Protein AF-A0A8H3ECS3-F1 (afdb_monomer_lite)

Structure (mmCIF, N/CA/C/O backbone):
data_AF-A0A8H3ECS3-F1
#
_entry.id   AF-A0A8H3ECS3-F1
#
loop_
_atom_site.group_PDB
_atom_site.id
_atom_site.type_symbol
_atom_site.label_atom_id
_atom_site.label_alt_id
_atom_site.label_comp_id
_atom_site.label_asym_id
_atom_site.label_entity_id
_atom_site.label_seq_id
_atom_site.pdbx_PDB_ins_code
_atom_site.Cartn_x
_atom_site.Cartn_y
_atom_site.Cartn_z
_atom_site.occupancy
_atom_site.B_iso_or_equiv
_atom_site.auth_seq_id
_atom_site.auth_comp_id
_atom_site.auth_asym_id
_atom_site.auth_atom_id
_atom_site.pdbx_PDB_model_num
ATOM 1 N N . MET A 1 1 ? -24.209 10.476 -21.506 1.00 40.41 1 MET A N 1
ATOM 2 C CA . MET A 1 1 ? -24.302 9.002 -21.544 1.00 40.41 1 MET A CA 1
ATOM 3 C C . MET A 1 1 ? -23.734 8.521 -22.861 1.00 40.41 1 MET A C 1
ATOM 5 O O . MET A 1 1 ? -24.331 8.833 -23.879 1.00 40.41 1 MET A O 1
ATOM 9 N N . LEU A 1 2 ? -22.598 7.825 -22.821 1.00 29.20 2 LEU A N 1
ATOM 10 C CA . LEU A 1 2 ? -22.277 6.629 -23.614 1.00 29.20 2 LEU A CA 1
ATOM 11 C C . LEU A 1 2 ? -20.805 6.298 -23.363 1.00 29.20 2 LEU A C 1
ATOM 13 O O . LEU A 1 2 ? -19.914 6.645 -24.124 1.00 29.20 2 LEU A O 1
ATOM 17 N N . PHE A 1 3 ? -20.586 5.633 -22.229 1.00 35.56 3 PHE A N 1
ATOM 18 C CA . PHE A 1 3 ? -19.442 4.756 -22.043 1.00 35.56 3 PHE A CA 1
ATOM 19 C C . PHE A 1 3 ? -19.468 3.706 -23.165 1.00 35.56 3 PHE A C 1
ATOM 21 O O . PHE A 1 3 ? -20.483 3.037 -23.370 1.00 35.56 3 PHE A O 1
ATOM 28 N N . SER A 1 4 ? -18.373 3.557 -23.898 1.00 33.91 4 SER A N 1
ATOM 29 C CA . SER A 1 4 ? -18.129 2.413 -24.781 1.00 33.91 4 SER A CA 1
ATOM 30 C C . SER A 1 4 ? -16.653 2.062 -24.645 1.00 33.91 4 SER A C 1
ATOM 32 O O . SER A 1 4 ? -15.793 2.846 -25.007 1.00 33.91 4 SER A O 1
ATOM 34 N N . ARG A 1 5 ? -16.341 1.039 -23.845 1.00 36.00 5 ARG A N 1
ATOM 35 C CA . ARG A 1 5 ? -16.213 -0.367 -24.282 1.00 36.00 5 ARG A CA 1
ATOM 36 C C . ARG A 1 5 ? -14.972 -0.608 -25.155 1.00 36.00 5 ARG A C 1
ATOM 38 O O . ARG A 1 5 ? -15.088 -0.939 -26.324 1.00 36.00 5 ARG A O 1
ATOM 45 N N . ALA A 1 6 ? -13.810 -0.523 -24.517 1.00 33.62 6 ALA A N 1
ATOM 46 C CA . ALA A 1 6 ? -12.586 -1.299 -24.751 1.00 33.62 6 ALA A CA 1
ATOM 47 C C . ALA A 1 6 ? -11.698 -0.961 -23.533 1.00 33.62 6 ALA A C 1
ATOM 49 O O . ALA A 1 6 ? -11.504 0.210 -23.266 1.00 33.62 6 ALA A O 1
ATOM 50 N N . ALA A 1 7 ? -11.252 -1.837 -22.635 1.00 36.34 7 ALA A N 1
ATOM 51 C CA . ALA A 1 7 ? -10.778 -3.197 -22.798 1.00 36.34 7 ALA A CA 1
ATOM 52 C C . ALA A 1 7 ? -10.964 -3.993 -21.483 1.00 36.34 7 ALA A C 1
ATOM 54 O O . ALA A 1 7 ? -10.051 -4.122 -20.677 1.00 36.34 7 ALA A O 1
ATOM 55 N N . PHE A 1 8 ? -12.150 -4.569 -21.267 1.00 33.72 8 PHE A N 1
ATOM 56 C CA . PHE A 1 8 ? -12.421 -5.470 -20.131 1.00 33.72 8 PHE A CA 1
ATOM 57 C C . PHE A 1 8 ? -12.215 -6.961 -20.472 1.00 33.72 8 PHE A C 1
ATOM 59 O O . PHE A 1 8 ? -12.844 -7.835 -19.884 1.00 33.72 8 PHE A O 1
ATOM 66 N N . SER A 1 9 ? -11.348 -7.289 -21.435 1.00 28.61 9 SER A N 1
ATOM 67 C CA . SER A 1 9 ? -11.259 -8.659 -21.978 1.00 28.61 9 SER A CA 1
ATOM 68 C C . SER A 1 9 ? -9.963 -9.427 -21.689 1.00 28.61 9 SER A C 1
ATOM 70 O O . SER A 1 9 ? -9.796 -10.511 -22.235 1.00 28.61 9 SER A O 1
ATOM 72 N N . ILE A 1 10 ? -9.090 -8.966 -20.783 1.00 37.34 10 ILE A N 1
ATOM 73 C CA . ILE A 1 10 ? -7.852 -9.698 -20.409 1.00 37.34 10 ILE A CA 1
ATOM 74 C C . ILE A 1 10 ? -7.977 -10.411 -19.042 1.00 37.34 10 ILE A C 1
ATOM 76 O O . ILE A 1 10 ? -6.991 -10.792 -18.432 1.00 37.34 10 ILE A O 1
ATOM 80 N N . LEU A 1 11 ? -9.193 -10.659 -18.542 1.00 36.72 11 LEU A N 1
ATOM 81 C CA . LEU A 1 11 ? -9.390 -11.475 -17.327 1.00 36.72 11 LEU A CA 1
ATOM 82 C C . LEU A 1 11 ? -10.032 -12.847 -17.582 1.00 36.72 11 LEU A C 1
ATOM 84 O O . LEU A 1 11 ? -10.234 -13.605 -16.640 1.00 36.72 11 LEU A O 1
ATOM 88 N N . ALA A 1 12 ? -10.327 -13.205 -18.838 1.00 37.28 12 ALA A N 1
ATOM 89 C CA . ALA A 1 12 ? -11.150 -14.384 -19.132 1.00 37.28 12 ALA A CA 1
ATOM 90 C C . ALA A 1 12 ? -10.433 -15.585 -19.781 1.00 37.28 12 ALA A C 1
ATOM 92 O O . ALA A 1 12 ? -11.063 -16.630 -19.920 1.00 37.28 12 ALA A O 1
ATOM 93 N N . LEU A 1 13 ? -9.156 -15.509 -20.179 1.00 34.38 13 LEU A N 1
ATOM 94 C CA . LEU A 1 13 ? -8.507 -16.614 -20.910 1.00 34.38 13 LEU A CA 1
ATOM 95 C C . LEU A 1 13 ? -7.019 -16.789 -20.570 1.00 34.38 13 LEU A C 1
ATOM 97 O O . LEU A 1 13 ? -6.162 -16.627 -21.430 1.00 34.38 13 LEU A O 1
ATOM 101 N N . SER A 1 14 ? -6.718 -17.202 -19.336 1.00 32.53 14 SER A N 1
ATOM 102 C CA . SER A 1 14 ? -5.391 -17.738 -18.989 1.00 32.53 14 SER A CA 1
ATOM 103 C C . SER A 1 14 ? -5.502 -18.891 -17.981 1.00 32.53 14 SER A C 1
ATOM 105 O O . SER A 1 14 ? -5.362 -18.664 -16.781 1.00 32.53 14 SER A O 1
ATOM 107 N N . PRO A 1 15 ? -5.697 -20.153 -18.412 1.00 35.69 15 PRO A N 1
ATOM 108 C CA . PRO A 1 15 ? -5.672 -21.314 -17.516 1.00 35.69 15 PRO A CA 1
ATOM 109 C C . PRO A 1 15 ? -4.241 -21.747 -17.118 1.00 35.69 15 PRO A C 1
ATOM 111 O O . PRO A 1 15 ? -4.027 -22.894 -16.742 1.00 35.69 15 PRO A O 1
ATOM 114 N N . PHE A 1 16 ? -3.245 -20.852 -17.186 1.00 37.53 16 PHE A N 1
ATOM 115 C CA . PHE A 1 16 ? -1.822 -21.182 -17.005 1.00 37.53 16 PHE A CA 1
ATOM 116 C C . PHE A 1 16 ? -1.165 -20.660 -15.716 1.00 37.53 16 PHE A C 1
ATOM 118 O O . PHE A 1 16 ? 0.036 -20.841 -15.537 1.00 37.53 16 PHE A O 1
ATOM 125 N N . ILE A 1 17 ? -1.918 -20.122 -14.751 1.00 42.78 17 ILE A N 1
ATOM 126 C CA . ILE A 1 17 ? -1.384 -19.829 -13.403 1.00 42.78 17 ILE A CA 1
ATOM 127 C C . ILE A 1 17 ? -1.628 -21.042 -12.487 1.00 42.78 17 ILE A C 1
ATOM 129 O O . ILE A 1 17 ? -2.329 -20.978 -11.485 1.00 42.78 17 ILE A O 1
ATOM 133 N N . GLY A 1 18 ? -1.118 -22.205 -12.899 1.00 34.78 18 GLY A N 1
ATOM 134 C CA . GLY A 1 18 ? -1.420 -23.496 -12.269 1.00 34.78 18 GLY A CA 1
ATOM 135 C C . GLY A 1 18 ? -0.306 -24.109 -11.420 1.00 34.78 18 GLY A C 1
ATOM 136 O O . GLY A 1 18 ? -0.530 -25.165 -10.842 1.00 34.78 18 GLY A O 1
ATOM 137 N N . VAL A 1 19 ? 0.896 -23.515 -11.344 1.00 35.25 19 VAL A N 1
ATOM 138 C CA . VAL A 1 19 ? 2.065 -24.233 -10.775 1.00 35.25 19 VAL A CA 1
ATOM 139 C C . VAL A 1 19 ? 2.874 -23.454 -9.723 1.00 35.25 19 VAL A C 1
ATOM 141 O O . VAL A 1 19 ? 3.615 -24.075 -8.971 1.00 35.25 19 VAL A O 1
ATOM 144 N N . PHE A 1 20 ? 2.664 -22.146 -9.532 1.00 33.19 20 PHE A N 1
ATOM 145 C CA . PHE A 1 20 ? 3.281 -21.404 -8.408 1.00 33.19 20 PHE A CA 1
ATOM 146 C C . PHE A 1 20 ? 2.319 -21.097 -7.248 1.00 33.19 20 PHE A C 1
ATOM 148 O O . PHE A 1 20 ? 2.741 -20.644 -6.188 1.00 33.19 20 PHE A O 1
ATOM 155 N N . ALA A 1 21 ? 1.028 -21.402 -7.410 1.00 37.44 21 ALA A N 1
ATOM 156 C CA . ALA A 1 21 ? -0.017 -21.010 -6.468 1.00 37.44 21 ALA A CA 1
ATOM 157 C C . ALA A 1 21 ? -0.135 -21.907 -5.223 1.00 37.44 21 ALA A C 1
ATOM 159 O O . ALA A 1 21 ? -0.766 -21.494 -4.257 1.00 37.44 21 ALA A O 1
ATOM 160 N N . SER A 1 22 ? 0.426 -23.123 -5.196 1.00 32.38 22 SER A N 1
ATOM 161 C CA . SER A 1 22 ? 0.065 -24.119 -4.166 1.00 32.38 22 SER A CA 1
ATOM 162 C C . SER A 1 22 ? 0.637 -23.849 -2.773 1.00 32.38 22 SER A C 1
ATOM 164 O O . SER A 1 22 ? 0.111 -24.367 -1.787 1.00 32.38 22 SER A O 1
ATOM 166 N N . THR A 1 23 ? 1.702 -23.052 -2.672 1.00 38.94 23 THR A N 1
ATOM 167 C CA . THR A 1 23 ? 2.363 -22.766 -1.389 1.00 38.94 23 THR A CA 1
ATOM 168 C C . THR A 1 23 ? 1.962 -21.398 -0.846 1.00 38.94 23 THR A C 1
ATOM 170 O O . THR A 1 23 ? 1.669 -21.301 0.345 1.00 38.94 23 THR A O 1
ATOM 173 N N . SER A 1 24 ? 1.854 -20.368 -1.702 1.00 43.06 24 SER A N 1
ATOM 174 C CA . SER A 1 24 ? 1.404 -19.039 -1.261 1.00 43.06 24 SER A CA 1
ATOM 175 C C . SER A 1 24 ? -0.066 -19.055 -0.858 1.00 43.06 24 SER A C 1
ATOM 177 O O . SER A 1 24 ? -0.372 -18.598 0.228 1.00 43.06 24 SER A O 1
ATOM 179 N N . THR A 1 25 ? -0.966 -19.723 -1.596 1.00 39.38 25 THR A N 1
ATOM 180 C CA . THR A 1 25 ? -2.394 -19.761 -1.208 1.00 39.38 25 THR A CA 1
ATOM 181 C C . THR A 1 25 ? -2.658 -20.447 0.133 1.00 39.38 25 THR A C 1
ATOM 183 O O . THR A 1 25 ? -3.580 -20.039 0.836 1.00 39.38 25 THR A O 1
ATOM 186 N N . ARG A 1 26 ? -1.859 -21.444 0.543 1.00 36.81 26 ARG A N 1
ATOM 187 C CA . ARG A 1 26 ? -1.963 -22.037 1.893 1.00 36.81 26 ARG A CA 1
ATOM 188 C C . ARG A 1 26 ? -1.470 -21.086 2.986 1.00 36.81 26 ARG A C 1
ATOM 190 O O . ARG A 1 26 ? -2.080 -21.045 4.053 1.00 36.81 26 ARG A O 1
ATOM 197 N N . ILE A 1 27 ? -0.418 -20.313 2.711 1.00 44.16 27 ILE A N 1
ATOM 198 C CA . ILE A 1 27 ? 0.092 -19.272 3.614 1.00 44.16 27 ILE A CA 1
ATOM 199 C C . ILE A 1 27 ? -0.895 -18.095 3.677 1.00 44.16 27 ILE A C 1
ATOM 201 O O . ILE A 1 27 ? -1.188 -17.625 4.767 1.00 44.16 27 ILE A O 1
ATOM 205 N N . GLU A 1 28 ? -1.490 -17.684 2.557 1.00 42.84 28 GLU A N 1
ATOM 206 C CA . GLU A 1 28 ? -2.543 -16.664 2.467 1.00 42.84 28 GLU A CA 1
ATOM 207 C C . GLU A 1 28 ? -3.808 -17.082 3.232 1.00 42.84 28 GLU A C 1
ATOM 209 O O . GLU A 1 28 ? -4.406 -16.256 3.917 1.00 42.84 28 GLU A O 1
ATOM 214 N N . LEU A 1 29 ? -4.202 -18.364 3.188 1.00 38.59 29 LEU A N 1
ATOM 215 C CA . LEU A 1 29 ? -5.340 -18.874 3.966 1.00 38.59 29 LEU A CA 1
ATOM 216 C C . LEU A 1 29 ? -5.051 -18.898 5.479 1.00 38.59 29 LEU A C 1
ATOM 218 O O . LEU A 1 29 ? -5.941 -18.596 6.268 1.00 38.59 29 LEU A O 1
ATOM 222 N N . GLN A 1 30 ? -3.816 -19.218 5.888 1.00 37.75 30 GLN A N 1
ATOM 223 C CA . GLN A 1 30 ? -3.376 -19.119 7.289 1.00 37.75 30 GLN A CA 1
ATOM 224 C C . GLN A 1 30 ? -3.194 -17.663 7.748 1.00 37.75 30 GLN A C 1
ATOM 226 O O . GLN A 1 30 ? -3.461 -17.345 8.902 1.00 37.75 30 GLN A O 1
ATOM 231 N N . ARG A 1 31 ? -2.787 -16.755 6.856 1.00 45.22 31 ARG A N 1
ATOM 232 C CA . ARG A 1 31 ? -2.608 -15.323 7.139 1.00 45.22 31 ARG A CA 1
ATOM 233 C C . ARG A 1 31 ? -3.957 -14.611 7.313 1.00 45.22 31 ARG A C 1
ATOM 235 O O . ARG A 1 31 ? -4.076 -13.779 8.207 1.00 45.22 31 ARG A O 1
ATOM 242 N N . ARG A 1 32 ? -4.997 -15.023 6.571 1.00 48.28 32 ARG A N 1
ATOM 243 C CA . ARG A 1 32 ? -6.401 -14.607 6.793 1.00 48.28 32 ARG A CA 1
ATOM 244 C C . ARG A 1 32 ? -6.929 -14.962 8.189 1.00 48.28 32 ARG A C 1
ATOM 246 O O . ARG A 1 32 ? -7.820 -14.283 8.678 1.00 48.28 32 ARG A O 1
ATOM 253 N N . GLN A 1 33 ? -6.384 -15.990 8.844 1.00 42.09 33 GLN A N 1
ATOM 254 C CA . GLN A 1 33 ? -6.794 -16.395 10.197 1.00 42.09 33 GLN A CA 1
ATOM 255 C C . GLN A 1 33 ? -6.143 -15.564 11.322 1.00 42.09 33 GLN A C 1
ATOM 257 O O . GLN A 1 33 ? -6.581 -15.676 12.462 1.00 42.09 33 GLN A O 1
ATOM 262 N N . ASN A 1 34 ? -5.154 -14.710 11.015 1.00 47.25 34 ASN A N 1
ATOM 263 C CA . ASN A 1 34 ? -4.438 -13.871 11.991 1.00 47.25 34 ASN A CA 1
ATOM 264 C C . ASN A 1 34 ? -4.665 -12.356 11.804 1.00 47.25 34 ASN A C 1
ATOM 266 O O . A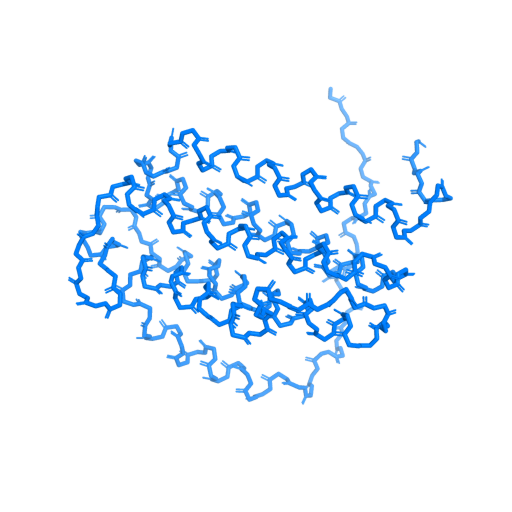SN A 1 34 ? -3.999 -11.561 12.465 1.00 47.25 34 ASN A O 1
ATOM 270 N N . ALA A 1 35 ? -5.572 -11.932 10.916 1.00 57.34 35 ALA A N 1
ATOM 271 C CA . ALA A 1 35 ? -5.937 -10.524 10.770 1.00 57.34 35 ALA A CA 1
ATOM 272 C C . ALA A 1 35 ? -6.773 -10.084 11.986 1.00 57.34 35 ALA A C 1
ATOM 274 O O . ALA A 1 35 ? -7.994 -10.201 11.993 1.00 57.34 35 ALA A O 1
ATOM 275 N N . SER A 1 36 ? -6.105 -9.637 13.051 1.00 74.19 36 SER A N 1
ATOM 276 C CA . SER A 1 36 ? -6.750 -9.265 14.317 1.00 74.19 36 SER A CA 1
ATOM 277 C C . SER A 1 36 ? -7.524 -7.948 14.245 1.00 74.19 36 SER A C 1
ATOM 279 O O . SER A 1 36 ? -8.341 -7.683 15.121 1.00 74.19 36 SER A O 1
ATOM 281 N N . SER A 1 37 ? -7.248 -7.118 13.234 1.00 88.94 37 SER A N 1
ATOM 282 C CA . SER A 1 37 ? -7.844 -5.796 13.039 1.00 88.94 37 SER A CA 1
ATOM 283 C C . SER A 1 37 ? -7.389 -5.177 11.707 1.00 88.94 37 SER A C 1
ATOM 285 O O . SER A 1 37 ? -6.398 -5.611 11.109 1.00 88.94 37 SER A O 1
ATOM 287 N N . MET A 1 38 ? -8.052 -4.102 11.276 1.00 92.62 38 MET A N 1
ATOM 288 C CA . MET A 1 38 ? -7.601 -3.277 10.152 1.00 92.62 38 MET A CA 1
ATOM 289 C C . MET A 1 38 ? -6.254 -2.614 10.463 1.00 92.62 38 MET A C 1
ATOM 291 O O . MET A 1 38 ? -5.338 -2.672 9.645 1.00 92.62 38 MET A O 1
ATOM 295 N N . ALA A 1 39 ? -6.091 -2.043 11.660 1.00 91.88 39 ALA A N 1
ATOM 296 C CA . ALA A 1 39 ? -4.845 -1.387 12.065 1.00 91.88 39 ALA A CA 1
ATOM 297 C C . ALA A 1 39 ? -3.615 -2.304 11.960 1.00 91.88 39 ALA A C 1
ATOM 299 O O . ALA A 1 39 ? -2.575 -1.896 11.433 1.00 91.88 39 ALA A O 1
ATOM 300 N N . ALA A 1 40 ? -3.751 -3.553 12.406 1.00 90.81 40 ALA A N 1
ATOM 301 C CA . ALA A 1 40 ? -2.678 -4.536 12.373 1.00 90.81 40 ALA A CA 1
ATOM 302 C C . ALA A 1 40 ? -2.293 -4.913 10.938 1.00 90.81 40 ALA A C 1
ATOM 304 O O . ALA A 1 40 ? -1.109 -4.980 10.611 1.00 90.81 40 ALA A O 1
ATOM 305 N N . VAL A 1 41 ? -3.287 -5.110 10.067 1.00 92.50 41 VAL A N 1
ATOM 306 C CA . VAL A 1 41 ? -3.070 -5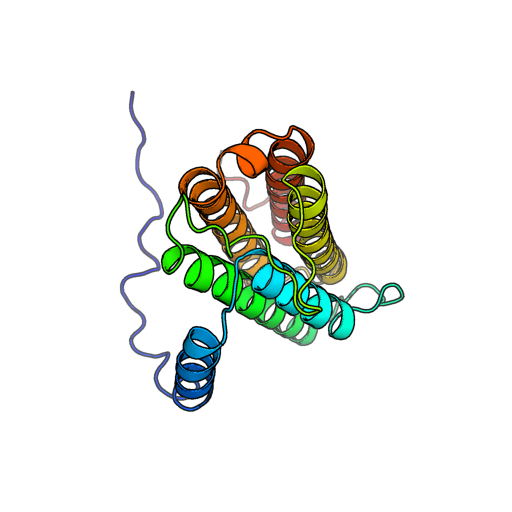.470 8.660 1.00 92.50 41 VAL A CA 1
ATOM 307 C C . VAL A 1 41 ? -2.333 -4.362 7.906 1.00 92.50 41 VAL A C 1
ATOM 309 O O . VAL A 1 41 ? -1.374 -4.646 7.188 1.00 92.50 41 VAL A O 1
ATOM 312 N N . PHE A 1 42 ? -2.734 -3.102 8.091 1.00 94.50 42 PHE A N 1
ATOM 313 C CA . PHE A 1 42 ? -2.056 -1.968 7.458 1.00 94.50 42 PHE A CA 1
ATOM 314 C C . PHE A 1 42 ? -0.606 -1.833 7.933 1.00 94.50 42 PHE A C 1
ATOM 316 O O . PHE A 1 42 ? 0.289 -1.631 7.112 1.00 94.50 42 PHE A O 1
ATOM 323 N N . SER A 1 43 ? -0.361 -1.994 9.235 1.00 92.62 43 SER A N 1
ATOM 324 C CA . SER A 1 43 ? 0.986 -1.883 9.809 1.00 92.62 43 SER A CA 1
ATOM 325 C C . SER A 1 43 ? 1.904 -3.022 9.369 1.00 92.62 43 SER A C 1
ATOM 327 O O . SER A 1 43 ? 3.059 -2.787 9.021 1.00 92.62 43 SER A O 1
ATOM 329 N N . ASP A 1 44 ? 1.396 -4.256 9.337 1.00 91.56 44 ASP A N 1
ATOM 330 C CA . ASP A 1 44 ? 2.144 -5.425 8.865 1.00 91.56 44 ASP A CA 1
ATOM 331 C C . ASP A 1 44 ? 2.521 -5.285 7.382 1.00 91.56 44 ASP A C 1
ATOM 333 O O . ASP A 1 44 ? 3.675 -5.504 7.009 1.00 91.56 44 ASP A O 1
ATOM 337 N N . ALA A 1 45 ? 1.579 -4.857 6.536 1.00 92.88 45 ALA A N 1
ATOM 338 C CA . ALA A 1 45 ? 1.846 -4.623 5.120 1.00 92.88 45 ALA A CA 1
ATOM 339 C C . ALA A 1 45 ? 2.879 -3.506 4.908 1.00 92.88 45 ALA A C 1
ATOM 341 O O . ALA A 1 45 ? 3.834 -3.692 4.151 1.00 92.88 45 ALA A O 1
ATOM 342 N N . GLN A 1 46 ? 2.735 -2.375 5.607 1.00 94.88 46 GLN A N 1
ATOM 343 C CA . GLN A 1 46 ? 3.682 -1.262 5.520 1.00 94.88 46 GLN A CA 1
ATOM 344 C C . GLN A 1 46 ? 5.080 -1.680 5.990 1.00 94.88 46 GLN A C 1
ATOM 346 O O . GLN A 1 46 ? 6.051 -1.444 5.277 1.00 94.88 46 GLN A O 1
ATOM 351 N N . SER A 1 47 ? 5.191 -2.390 7.116 1.00 92.69 47 SER A N 1
ATOM 352 C CA . SER A 1 47 ? 6.471 -2.901 7.622 1.00 92.69 47 SER A CA 1
ATOM 353 C C . SER A 1 47 ? 7.169 -3.840 6.629 1.00 92.69 47 SER A C 1
ATOM 355 O O . SER A 1 47 ? 8.385 -3.749 6.425 1.00 92.69 47 SER A O 1
ATOM 357 N N . LYS A 1 48 ? 6.415 -4.723 5.965 1.00 93.00 48 LYS A N 1
ATOM 358 C CA . LYS A 1 48 ? 6.966 -5.635 4.952 1.00 93.00 48 LYS A CA 1
ATOM 359 C C . LYS A 1 48 ? 7.410 -4.910 3.691 1.00 93.00 48 LYS A C 1
ATOM 361 O O . LYS A 1 48 ? 8.465 -5.247 3.154 1.00 93.00 48 LYS A O 1
ATOM 366 N N . ILE A 1 49 ? 6.651 -3.910 3.243 1.00 94.56 49 ILE A N 1
ATOM 367 C CA . ILE A 1 49 ? 7.059 -3.059 2.123 1.00 94.56 49 ILE A CA 1
ATOM 368 C C . ILE A 1 49 ? 8.320 -2.279 2.497 1.00 94.56 49 ILE A C 1
ATOM 370 O O . ILE A 1 49 ? 9.279 -2.304 1.738 1.00 94.56 49 ILE A O 1
ATOM 374 N N . ASP A 1 50 ? 8.387 -1.661 3.673 1.00 91.88 50 ASP A N 1
ATOM 375 C CA . ASP A 1 50 ? 9.572 -0.909 4.099 1.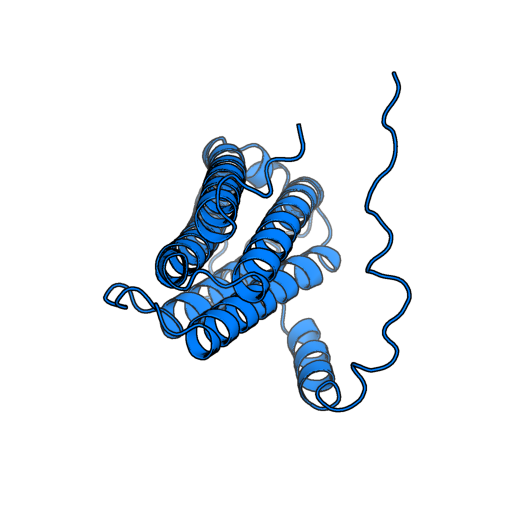00 91.88 50 ASP A CA 1
ATOM 376 C C . ASP A 1 50 ? 10.815 -1.791 4.275 1.00 91.88 50 ASP A C 1
ATOM 378 O O . ASP A 1 50 ? 11.928 -1.343 4.008 1.00 91.88 50 ASP A O 1
ATOM 382 N N . THR A 1 51 ? 10.638 -3.057 4.657 1.00 91.88 51 THR A N 1
ATOM 383 C CA . THR A 1 51 ? 11.731 -4.042 4.681 1.00 91.88 51 THR A CA 1
ATOM 384 C C . THR A 1 51 ? 12.186 -4.418 3.270 1.00 91.88 51 THR A C 1
ATOM 386 O O . THR A 1 51 ? 13.379 -4.608 3.038 1.00 91.88 51 THR A O 1
ATOM 389 N N . LEU A 1 52 ? 11.247 -4.533 2.326 1.00 91.31 52 LEU A N 1
ATOM 390 C CA . LEU A 1 52 ? 11.533 -4.831 0.922 1.00 91.31 52 LEU A CA 1
ATOM 391 C C . LEU A 1 52 ? 12.238 -3.663 0.216 1.00 91.31 52 LEU A C 1
ATOM 393 O O . LEU A 1 52 ? 13.146 -3.885 -0.582 1.00 91.31 52 LEU A O 1
ATOM 397 N N . ILE A 1 53 ? 11.816 -2.433 0.506 1.00 93.25 53 ILE A N 1
ATOM 398 C CA . ILE A 1 53 ? 12.359 -1.199 -0.067 1.00 93.25 53 ILE A CA 1
ATOM 399 C C . ILE A 1 53 ? 12.757 -0.213 1.040 1.00 93.25 53 ILE A C 1
ATOM 401 O O . ILE A 1 53 ? 12.040 0.767 1.267 1.00 93.25 53 ILE A O 1
ATOM 405 N N . PRO A 1 54 ? 13.907 -0.418 1.709 1.00 88.69 54 PRO A N 1
ATOM 406 C CA . PRO A 1 54 ? 14.443 0.534 2.677 1.00 88.69 54 PRO A CA 1
ATOM 407 C C . PRO A 1 54 ? 14.523 1.964 2.127 1.00 88.69 54 PRO A C 1
ATOM 409 O O . PRO A 1 54 ? 14.582 2.180 0.914 1.00 88.69 54 PRO A O 1
ATOM 412 N N . ILE A 1 55 ? 14.543 2.958 3.014 1.00 86.69 55 ILE A N 1
ATOM 413 C CA . ILE A 1 55 ? 14.462 4.380 2.635 1.00 86.69 55 ILE A CA 1
ATOM 414 C C . ILE A 1 55 ? 15.591 4.847 1.696 1.00 86.69 55 ILE A C 1
ATOM 416 O O . ILE A 1 55 ? 15.409 5.799 0.941 1.00 86.69 55 ILE A O 1
ATOM 420 N N . ASP A 1 56 ? 16.738 4.173 1.723 1.00 89.94 56 ASP A N 1
ATOM 421 C CA . ASP A 1 56 ? 17.941 4.441 0.931 1.00 89.94 56 ASP A CA 1
ATOM 422 C C . ASP A 1 56 ? 18.050 3.584 -0.346 1.00 89.94 56 ASP A C 1
ATOM 424 O O . ASP A 1 56 ? 19.054 3.662 -1.067 1.00 89.94 56 ASP A O 1
ATOM 428 N N . THR A 1 57 ? 17.009 2.802 -0.659 1.00 91.38 57 THR A N 1
ATOM 429 C CA . THR A 1 57 ? 16.932 1.998 -1.886 1.00 91.38 57 THR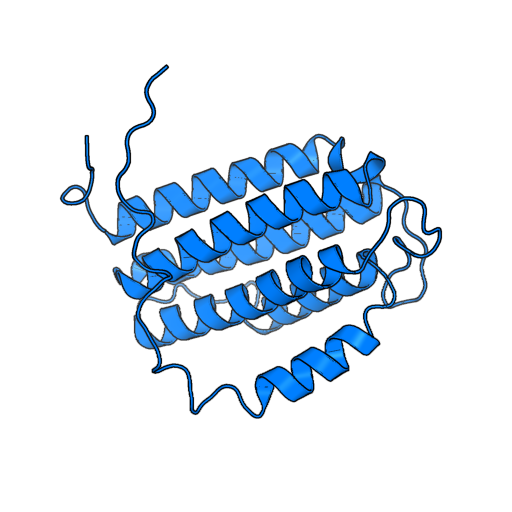 A CA 1
ATOM 430 C C . THR A 1 57 ? 17.129 2.883 -3.112 1.00 91.38 57 THR A C 1
ATOM 432 O O . THR A 1 57 ? 16.445 3.889 -3.299 1.00 91.38 57 THR A O 1
ATOM 435 N N . GLN A 1 58 ? 18.074 2.497 -3.967 1.00 95.38 58 GLN A N 1
ATOM 436 C CA . GLN A 1 58 ? 18.360 3.212 -5.207 1.00 95.38 58 GLN A CA 1
ATOM 437 C C . GLN A 1 58 ? 17.321 2.886 -6.293 1.00 95.38 58 GLN A C 1
ATOM 439 O O . GLN A 1 58 ? 16.715 1.812 -6.253 1.00 95.38 58 GLN A O 1
ATOM 444 N N . PRO A 1 59 ? 17.119 3.772 -7.286 1.00 96.44 59 PRO A N 1
ATOM 445 C CA . PRO A 1 59 ? 16.239 3.491 -8.416 1.00 96.44 59 PRO A CA 1
ATOM 446 C C . PRO A 1 59 ? 16.587 2.173 -9.122 1.00 96.44 59 PRO A C 1
ATOM 448 O O . PRO A 1 59 ? 17.754 1.880 -9.389 1.00 96.44 59 PRO A O 1
ATOM 451 N N . ILE A 1 60 ? 15.561 1.398 -9.467 1.00 94.44 60 ILE A N 1
ATOM 452 C CA . ILE A 1 60 ? 15.680 0.075 -10.078 1.00 94.44 60 ILE A CA 1
ATOM 453 C C . ILE A 1 60 ? 15.412 0.215 -11.577 1.00 94.44 60 ILE A C 1
ATOM 455 O O . ILE A 1 60 ? 14.281 0.440 -12.003 1.00 94.44 60 ILE A O 1
ATOM 459 N N . SER A 1 61 ? 16.475 0.104 -12.376 1.00 93.44 61 SER A N 1
ATOM 460 C CA . SER A 1 61 ? 16.388 0.169 -13.846 1.00 93.44 61 SER A CA 1
ATOM 461 C C . SER A 1 61 ? 16.361 -1.211 -14.503 1.00 93.44 61 SER A C 1
ATOM 463 O O . SER A 1 61 ? 15.979 -1.322 -15.661 1.00 93.44 61 SER A O 1
ATOM 465 N N . ASP A 1 62 ? 16.756 -2.260 -13.776 1.00 95.31 62 ASP A N 1
ATOM 466 C CA . ASP A 1 62 ? 16.664 -3.637 -14.258 1.00 95.31 62 ASP A CA 1
ATOM 467 C C . ASP A 1 62 ? 15.188 -4.087 -14.303 1.00 95.31 62 ASP A C 1
ATOM 469 O O . ASP A 1 62 ? 14.526 -4.069 -13.259 1.00 95.31 62 ASP A O 1
ATOM 473 N N . PRO A 1 63 ? 14.642 -4.467 -15.474 1.00 92.56 63 PRO A N 1
ATOM 474 C CA . PRO A 1 63 ? 13.226 -4.804 -15.612 1.00 92.56 63 PRO A CA 1
ATOM 475 C C . PRO A 1 63 ? 12.768 -6.015 -14.796 1.00 92.56 63 PRO A C 1
ATOM 477 O O . PRO A 1 63 ? 11.625 -6.032 -14.337 1.00 92.56 63 PRO A O 1
ATOM 480 N N . GLU A 1 64 ? 13.619 -7.026 -14.620 1.00 94.38 64 GLU A N 1
ATOM 481 C CA . GLU A 1 64 ? 13.259 -8.254 -13.901 1.00 94.38 64 GLU A CA 1
ATOM 482 C C . GLU A 1 64 ? 13.190 -8.004 -12.393 1.00 94.38 64 GLU A C 1
ATOM 484 O O . GLU A 1 64 ? 12.218 -8.391 -11.732 1.00 94.38 64 GLU A O 1
ATOM 489 N N . LEU A 1 65 ? 14.178 -7.286 -11.855 1.00 94.56 65 LEU A N 1
ATOM 490 C CA . LEU A 1 65 ? 14.180 -6.850 -10.465 1.00 94.56 65 LEU A CA 1
ATOM 491 C C . LEU A 1 65 ? 13.023 -5.884 -10.195 1.00 94.56 65 LEU A C 1
ATOM 493 O O . LEU A 1 65 ? 12.300 -6.067 -9.220 1.00 94.56 65 LEU A O 1
ATOM 497 N N . ALA A 1 66 ? 12.786 -4.915 -11.084 1.00 95.56 66 ALA A N 1
ATOM 498 C CA . ALA A 1 66 ? 11.668 -3.979 -10.978 1.00 95.56 66 ALA A CA 1
ATOM 499 C C . ALA A 1 66 ? 10.310 -4.697 -10.945 1.00 95.56 66 ALA A C 1
ATOM 501 O O . ALA A 1 66 ? 9.460 -4.388 -10.104 1.00 95.56 66 ALA A O 1
ATOM 502 N N . LEU A 1 67 ? 10.114 -5.681 -11.828 1.00 95.12 67 LEU A N 1
ATOM 503 C CA . LEU A 1 67 ? 8.895 -6.485 -11.861 1.00 95.12 67 LEU A CA 1
ATOM 504 C C . LEU A 1 67 ? 8.741 -7.309 -10.584 1.00 95.12 67 LEU A C 1
ATOM 506 O O . LEU A 1 67 ? 7.646 -7.366 -10.026 1.00 95.12 67 LEU A O 1
ATOM 510 N N . THR A 1 68 ? 9.826 -7.913 -10.102 1.00 94.56 68 THR A N 1
ATOM 511 C CA . THR A 1 68 ? 9.825 -8.689 -8.856 1.00 94.56 68 THR A CA 1
ATOM 512 C C . THR A 1 68 ? 9.445 -7.812 -7.664 1.00 94.56 68 THR A C 1
ATOM 514 O O . THR A 1 68 ? 8.560 -8.183 -6.893 1.00 94.56 68 THR A O 1
ATOM 517 N N . THR A 1 69 ? 10.048 -6.627 -7.539 1.00 94.50 69 THR A N 1
ATOM 518 C CA . THR A 1 69 ? 9.734 -5.662 -6.479 1.00 94.50 69 THR A CA 1
ATOM 519 C C . THR A 1 69 ? 8.268 -5.245 -6.529 1.00 94.50 69 THR A C 1
ATOM 521 O O . THR A 1 69 ? 7.573 -5.346 -5.519 1.00 94.50 69 THR A O 1
ATOM 524 N N . MET A 1 70 ? 7.763 -4.833 -7.697 1.00 97.00 70 MET A N 1
ATOM 525 C CA . MET A 1 70 ? 6.362 -4.419 -7.815 1.00 97.00 70 MET A CA 1
ATOM 526 C C . MET A 1 70 ? 5.378 -5.565 -7.599 1.00 97.00 70 MET A C 1
ATOM 528 O O . MET A 1 70 ? 4.321 -5.335 -7.024 1.00 97.00 70 MET A O 1
ATOM 532 N N . SER A 1 71 ? 5.719 -6.791 -8.002 1.00 94.25 71 SER A N 1
ATOM 533 C CA . SER A 1 71 ? 4.864 -7.961 -7.759 1.00 94.25 71 SER A CA 1
ATOM 534 C C . SER A 1 71 ? 4.718 -8.237 -6.262 1.00 94.25 71 SER A C 1
ATOM 536 O O . SER A 1 71 ? 3.612 -8.460 -5.787 1.00 94.25 71 SER A O 1
ATOM 538 N N . GLN A 1 72 ? 5.804 -8.137 -5.490 1.00 94.19 72 GLN A N 1
ATOM 539 C CA . GLN A 1 72 ? 5.739 -8.314 -4.034 1.00 94.19 72 GLN A CA 1
ATOM 540 C C . GLN A 1 72 ? 4.973 -7.180 -3.338 1.00 94.19 72 GLN A C 1
ATOM 542 O O . GLN A 1 72 ? 4.218 -7.423 -2.397 1.00 94.19 72 GLN A O 1
ATOM 547 N N . VAL A 1 73 ? 5.129 -5.937 -3.802 1.00 95.81 73 VAL A N 1
ATOM 548 C CA . VAL A 1 73 ? 4.337 -4.800 -3.302 1.00 95.81 73 VAL A CA 1
ATOM 549 C C . VAL A 1 73 ? 2.852 -4.993 -3.609 1.00 95.81 73 VAL A C 1
ATOM 551 O O . VAL A 1 73 ? 2.005 -4.756 -2.742 1.00 95.81 73 VAL A O 1
ATOM 554 N N . PHE A 1 74 ? 2.529 -5.469 -4.810 1.00 94.31 74 PHE A N 1
ATOM 555 C CA . PHE A 1 74 ? 1.169 -5.833 -5.179 1.00 94.31 74 PHE A CA 1
ATOM 556 C C . PHE A 1 74 ? 0.619 -6.945 -4.278 1.00 94.31 74 PHE A C 1
ATOM 558 O O . PHE A 1 74 ? -0.493 -6.795 -3.778 1.00 94.31 74 PHE A O 1
ATOM 565 N N . ASP A 1 75 ? 1.391 -7.998 -3.993 1.00 91.00 75 ASP A N 1
ATOM 566 C CA . ASP A 1 75 ? 0.966 -9.083 -3.100 1.00 91.00 75 ASP A CA 1
ATOM 567 C C . ASP A 1 75 ? 0.567 -8.549 -1.715 1.00 91.00 75 ASP A C 1
ATOM 569 O O . ASP A 1 75 ? -0.511 -8.874 -1.213 1.00 91.00 75 ASP A O 1
ATOM 573 N N . TYR A 1 76 ? 1.377 -7.668 -1.115 1.00 92.19 76 TYR A N 1
ATOM 574 C CA . TYR A 1 76 ? 1.034 -7.032 0.164 1.00 92.19 76 TYR A CA 1
ATOM 575 C C . TYR A 1 76 ? -0.203 -6.142 0.072 1.00 92.19 76 TYR A C 1
ATOM 577 O O . TYR A 1 76 ? -1.054 -6.189 0.959 1.00 92.19 76 TYR A O 1
ATOM 585 N N . THR A 1 77 ? -0.345 -5.384 -1.012 1.00 91.12 77 THR A N 1
ATOM 586 C CA . THR A 1 77 ? -1.532 -4.547 -1.242 1.00 91.12 77 THR A CA 1
ATOM 587 C C . THR A 1 77 ? -2.792 -5.412 -1.374 1.00 91.12 77 THR A C 1
ATOM 589 O O . THR A 1 77 ? -3.819 -5.118 -0.769 1.00 91.12 77 THR A O 1
ATOM 592 N N . ASN A 1 78 ? -2.704 -6.528 -2.098 1.00 89.06 78 ASN A N 1
ATOM 593 C CA . ASN A 1 78 ? -3.803 -7.466 -2.298 1.00 89.06 78 ASN A CA 1
ATOM 594 C C . ASN A 1 78 ? -4.192 -8.193 -1.001 1.00 89.06 78 ASN A C 1
ATOM 596 O O . ASN A 1 78 ? -5.372 -8.436 -0.763 1.00 89.06 78 ASN A O 1
ATOM 600 N N . ILE A 1 79 ? -3.225 -8.506 -0.131 1.00 87.69 79 ILE A N 1
ATOM 601 C CA . ILE A 1 79 ? -3.501 -9.041 1.212 1.00 87.69 79 ILE A CA 1
ATOM 602 C C . ILE A 1 79 ? -4.305 -8.040 2.039 1.00 87.69 79 ILE A C 1
ATOM 604 O O . ILE A 1 79 ? -5.258 -8.448 2.702 1.00 87.69 79 ILE A O 1
ATOM 608 N N . VAL A 1 80 ? -3.942 -6.752 2.001 1.00 91.19 80 VAL A N 1
ATOM 609 C CA . VAL A 1 80 ? -4.674 -5.701 2.722 1.00 91.19 80 VAL A CA 1
ATOM 610 C C . VAL A 1 80 ? -6.117 -5.649 2.235 1.00 91.19 80 VAL A C 1
ATOM 612 O O . VAL A 1 80 ? -7.023 -5.800 3.047 1.00 91.19 80 VAL A O 1
ATOM 615 N N . THR A 1 81 ? -6.342 -5.531 0.926 1.00 88.44 81 THR A N 1
ATOM 616 C CA . THR A 1 81 ? -7.698 -5.505 0.352 1.00 88.44 81 THR A CA 1
ATOM 617 C C . THR A 1 81 ? -8.487 -6.770 0.695 1.00 88.44 81 THR A C 1
ATOM 619 O O . THR A 1 81 ? -9.597 -6.692 1.209 1.00 88.44 81 THR A O 1
ATOM 622 N N . ALA A 1 82 ? -7.888 -7.952 0.535 1.00 86.88 82 ALA A N 1
ATOM 623 C CA . ALA A 1 82 ? -8.557 -9.209 0.867 1.00 86.88 82 ALA A CA 1
ATOM 624 C C . ALA A 1 82 ? -8.877 -9.355 2.365 1.00 86.88 82 ALA A C 1
ATOM 626 O O . ALA A 1 82 ? -9.815 -10.063 2.724 1.00 86.88 82 ALA A O 1
ATOM 627 N N . ALA A 1 83 ? -8.095 -8.742 3.256 1.00 88.06 83 ALA A N 1
ATOM 628 C CA . ALA A 1 83 ? -8.409 -8.704 4.680 1.00 88.06 83 ALA A CA 1
ATOM 629 C C . ALA A 1 83 ? -9.544 -7.715 4.973 1.00 88.06 83 ALA A C 1
ATOM 631 O O . ALA A 1 83 ? -10.419 -8.019 5.784 1.00 88.06 83 ALA A O 1
ATOM 632 N N . MET A 1 84 ? -9.578 -6.575 4.281 1.00 89.00 84 MET A N 1
ATOM 633 C CA . MET A 1 84 ? -10.649 -5.587 4.413 1.00 89.00 84 MET A CA 1
ATOM 634 C C . MET A 1 84 ? -12.027 -6.169 4.085 1.00 89.00 84 MET A C 1
ATOM 636 O O . MET A 1 84 ? -12.991 -5.882 4.799 1.00 89.00 84 MET A O 1
ATOM 640 N N . ASP A 1 85 ? -12.114 -7.071 3.105 1.00 86.19 85 ASP A N 1
ATOM 641 C CA . ASP A 1 85 ? -13.331 -7.838 2.789 1.00 86.19 85 ASP A CA 1
ATOM 642 C C . ASP A 1 85 ? -13.874 -8.656 3.973 1.00 86.19 85 ASP A C 1
ATOM 644 O O . ASP A 1 85 ? -15.065 -8.961 4.035 1.00 86.19 85 ASP A O 1
ATOM 648 N N . THR A 1 86 ? -13.013 -9.034 4.923 1.00 84.62 86 THR A N 1
ATOM 649 C CA . THR A 1 86 ? -13.405 -9.848 6.085 1.00 84.62 86 THR A CA 1
ATOM 650 C C . THR A 1 86 ? -13.905 -9.016 7.263 1.00 84.62 86 THR A C 1
ATOM 652 O O . THR A 1 86 ? -14.594 -9.547 8.137 1.00 84.62 86 THR A O 1
ATOM 655 N N . PHE A 1 87 ? -13.589 -7.720 7.290 1.00 87.31 87 PHE A N 1
ATOM 656 C CA . PHE A 1 87 ? -13.995 -6.828 8.367 1.00 87.31 87 PHE A CA 1
ATOM 657 C C . PHE A 1 87 ? -15.398 -6.272 8.140 1.00 87.31 87 PHE A C 1
ATOM 659 O O . PHE A 1 87 ? -15.819 -5.992 7.015 1.00 87.31 87 PHE A O 1
ATOM 666 N N . ASN A 1 88 ? -16.115 -6.066 9.244 1.00 84.50 88 ASN A N 1
ATOM 667 C CA . ASN A 1 88 ? -17.429 -5.438 9.256 1.00 84.50 88 ASN A CA 1
ATOM 668 C C . ASN A 1 88 ? -17.350 -4.096 9.984 1.00 84.50 88 ASN A C 1
ATOM 670 O O . ASN A 1 88 ? -16.643 -3.963 10.983 1.00 84.50 88 ASN A O 1
ATOM 674 N N . GLY A 1 89 ? -18.102 -3.109 9.497 1.00 83.19 89 GLY A N 1
ATOM 675 C CA . GLY A 1 89 ? -18.235 -1.834 10.193 1.00 83.19 89 GLY A CA 1
ATOM 676 C C . GLY A 1 89 ? -18.855 -2.012 11.580 1.00 83.19 89 GLY A C 1
ATOM 677 O O . GLY A 1 89 ? -19.723 -2.863 11.779 1.00 83.19 89 GLY A O 1
ATOM 678 N N . GLY A 1 90 ? -18.406 -1.201 12.538 1.00 77.38 90 GLY A N 1
ATOM 679 C CA . GLY A 1 90 ? -18.888 -1.238 13.923 1.00 77.38 90 GLY A CA 1
ATOM 680 C C . GLY A 1 90 ? -18.189 -2.253 14.835 1.00 77.38 90 GLY A C 1
ATOM 681 O O . GLY A 1 90 ? -18.561 -2.347 16.002 1.00 77.38 90 GLY A O 1
ATOM 682 N N . ASP A 1 91 ? -17.178 -2.982 14.350 1.00 83.06 91 ASP A N 1
ATOM 683 C CA . ASP A 1 91 ? -16.308 -3.797 15.207 1.00 83.06 91 ASP A CA 1
ATOM 684 C C . ASP A 1 91 ? -15.383 -2.900 16.052 1.00 83.06 91 ASP A C 1
ATOM 686 O O . ASP A 1 91 ? -14.561 -2.143 15.532 1.00 83.06 91 ASP A O 1
ATOM 690 N N . GLU A 1 92 ? -15.495 -2.997 17.378 1.00 76.00 92 GLU A N 1
ATOM 691 C CA . GLU A 1 92 ? -14.711 -2.195 18.324 1.00 76.00 92 GLU A CA 1
ATOM 692 C C . GLU A 1 92 ? -13.208 -2.514 18.317 1.00 76.00 92 GLU A C 1
ATOM 694 O O . GLU A 1 92 ? -12.415 -1.705 18.826 1.00 76.00 92 GLU A O 1
ATOM 699 N N . ASN A 1 93 ? -12.828 -3.668 17.759 1.00 85.69 93 ASN A N 1
ATOM 700 C CA . ASN A 1 93 ? -11.450 -4.144 17.668 1.00 85.69 93 ASN A CA 1
ATOM 701 C C . ASN A 1 93 ? -10.772 -3.770 16.344 1.00 85.69 93 ASN A C 1
ATOM 703 O O . ASN A 1 93 ? -9.565 -3.965 16.205 1.00 85.69 93 ASN A O 1
ATOM 707 N N . LEU A 1 94 ? -11.509 -3.184 15.393 1.00 88.56 94 LEU A N 1
ATOM 708 C CA . LEU A 1 94 ? -11.010 -2.842 14.058 1.00 88.56 94 LEU A CA 1
ATOM 709 C C . LEU A 1 94 ? -9.752 -1.958 14.094 1.00 88.56 94 LEU A C 1
ATOM 711 O O . LEU A 1 94 ? -8.899 -2.045 13.213 1.00 88.56 94 LEU A O 1
ATOM 715 N N . LEU A 1 95 ? -9.621 -1.135 15.136 1.00 91.12 95 LEU A N 1
ATOM 716 C CA . LEU A 1 95 ? -8.560 -0.142 15.287 1.00 91.12 95 LEU A CA 1
ATOM 717 C C . LEU A 1 95 ? -7.478 -0.547 16.304 1.00 91.12 95 LEU A C 1
ATOM 719 O O . LEU A 1 95 ? -6.761 0.315 16.801 1.00 91.12 95 LEU A O 1
ATOM 723 N N . ILE A 1 96 ? -7.366 -1.828 16.667 1.00 88.94 96 ILE A N 1
ATOM 724 C CA . ILE A 1 96 ? -6.328 -2.308 17.597 1.00 88.94 96 ILE A CA 1
ATOM 725 C C . ILE A 1 96 ? -5.060 -2.668 16.825 1.00 88.94 96 ILE A C 1
ATOM 727 O O . ILE A 1 96 ? -5.082 -3.577 16.010 1.00 88.94 96 ILE A O 1
ATOM 731 N N . ASP A 1 97 ? -3.948 -1.990 17.066 1.00 87.00 97 ASP A N 1
ATOM 732 C CA . ASP A 1 97 ? -2.688 -2.240 16.361 1.00 87.00 97 ASP A CA 1
ATOM 733 C C . ASP A 1 97 ? -1.969 -3.527 16.832 1.00 87.00 97 ASP A C 1
ATOM 735 O O . ASP A 1 97 ? -2.400 -4.197 17.773 1.00 87.00 97 ASP A O 1
ATOM 739 N N . LEU A 1 98 ? -0.857 -3.883 16.179 1.00 84.19 98 LEU A N 1
ATOM 740 C CA . LEU A 1 98 ? -0.044 -5.076 16.472 1.00 84.19 98 LEU A CA 1
ATOM 741 C C . LEU A 1 98 ? 0.481 -5.133 17.917 1.00 84.19 98 LEU A C 1
ATOM 743 O O . LEU A 1 98 ? 0.722 -6.218 18.443 1.00 84.19 98 LEU A O 1
ATOM 747 N N . ASP A 1 99 ? 0.666 -3.980 18.559 1.00 84.69 99 ASP A N 1
AT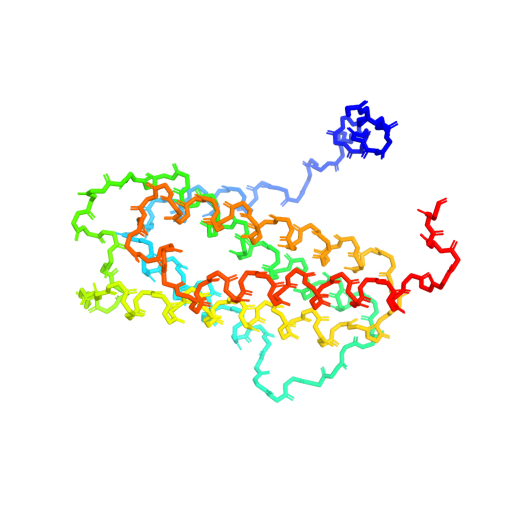OM 748 C CA . ASP A 1 99 ? 1.092 -3.851 19.957 1.00 84.69 99 ASP A CA 1
ATOM 749 C C . ASP A 1 99 ? -0.084 -3.893 20.956 1.00 84.69 99 ASP A C 1
ATOM 751 O O . ASP A 1 99 ? 0.115 -3.770 22.166 1.00 84.69 99 ASP A O 1
ATOM 755 N N . GLY A 1 100 ? -1.314 -4.075 20.465 1.00 83.19 100 GLY A N 1
ATOM 756 C CA . GLY A 1 100 ? -2.541 -4.054 21.258 1.00 83.19 100 GLY A CA 1
ATOM 757 C C . GLY A 1 100 ? -3.065 -2.647 21.557 1.00 83.19 100 GLY A C 1
ATOM 758 O O . GLY A 1 100 ? -4.071 -2.510 22.261 1.00 83.19 100 GLY A O 1
ATOM 759 N N . LYS A 1 101 ? -2.428 -1.589 21.040 1.00 89.50 101 LYS A N 1
ATOM 760 C CA . LYS A 1 101 ? -2.887 -0.212 21.228 1.00 89.50 101 LYS A CA 1
ATOM 761 C C . LYS A 1 101 ? -4.130 0.047 20.382 1.00 89.50 101 LYS A C 1
ATOM 763 O O . LYS A 1 101 ? -4.106 -0.079 19.161 1.00 89.50 101 LYS A O 1
ATOM 768 N N . LYS A 1 102 ? -5.209 0.493 21.026 1.00 92.56 102 LYS A N 1
ATOM 769 C CA . LYS A 1 102 ? -6.381 1.019 20.321 1.00 92.56 102 LYS A CA 1
ATOM 770 C C . LYS A 1 102 ? -6.066 2.400 19.749 1.00 92.56 102 LYS A C 1
ATOM 772 O O . LYS A 1 102 ? -5.632 3.289 20.482 1.00 92.56 102 LYS A O 1
ATOM 777 N N . LEU A 1 103 ? -6.286 2.553 18.453 1.00 93.88 103 LEU A N 1
ATOM 778 C CA . LEU A 1 103 ? -6.099 3.790 17.712 1.00 93.88 103 LEU A CA 1
ATOM 779 C C . LEU A 1 103 ? -7.421 4.544 17.597 1.00 93.88 103 LEU A C 1
ATOM 781 O O . LEU A 1 103 ? -8.493 3.936 17.562 1.00 93.88 103 LEU A O 1
ATOM 785 N N . ASP A 1 104 ? -7.333 5.867 17.522 1.00 95.00 104 ASP A N 1
ATOM 786 C CA . ASP A 1 104 ? -8.433 6.693 17.028 1.00 95.00 104 ASP A CA 1
ATOM 787 C C . ASP A 1 104 ? -8.415 6.782 15.489 1.00 95.00 104 ASP A C 1
ATOM 789 O O . ASP A 1 104 ? -7.487 6.306 14.826 1.00 95.00 104 ASP A O 1
ATOM 793 N N . ASP A 1 105 ? -9.454 7.390 14.911 1.00 95.19 105 ASP A N 1
ATOM 794 C CA . ASP A 1 105 ? -9.587 7.513 13.456 1.00 95.19 105 ASP A CA 1
ATOM 795 C C . ASP A 1 105 ? -8.419 8.286 12.822 1.00 95.19 105 ASP A C 1
ATOM 797 O O . ASP A 1 105 ? -7.988 7.965 11.713 1.00 95.19 105 ASP A O 1
ATOM 801 N N . VAL A 1 106 ? -7.869 9.279 13.532 1.00 96.56 106 VAL A N 1
ATOM 802 C CA . VAL A 1 106 ? -6.743 10.089 13.048 1.00 96.56 106 VAL A CA 1
ATOM 803 C C . VAL A 1 106 ? -5.484 9.229 12.982 1.00 96.56 106 VAL A C 1
ATOM 805 O O . VAL A 1 106 ? -4.850 9.154 11.932 1.00 96.56 106 VAL A O 1
ATOM 808 N N . GLN A 1 107 ? -5.165 8.498 14.043 1.00 96.69 107 GLN A N 1
ATOM 809 C CA . GLN A 1 107 ? -4.026 7.581 14.087 1.00 96.69 107 GLN A CA 1
ATOM 810 C C . GLN A 1 107 ? -4.160 6.438 13.074 1.00 96.69 107 GLN A C 1
ATOM 812 O O . GLN A 1 107 ? -3.175 6.036 12.454 1.00 96.69 107 GLN A O 1
ATOM 817 N N . MET A 1 108 ? -5.371 5.915 12.863 1.00 96.12 108 MET A N 1
ATOM 818 C CA . MET A 1 108 ? -5.603 4.917 11.819 1.00 96.12 108 MET A CA 1
ATOM 819 C C . MET A 1 108 ? -5.403 5.515 10.420 1.00 96.12 108 MET A C 1
ATOM 821 O O . MET A 1 108 ? -4.793 4.875 9.562 1.00 96.12 108 MET A O 1
ATOM 825 N N . SER A 1 109 ? -5.855 6.751 10.184 1.00 96.50 109 SER A N 1
ATOM 826 C CA . SER A 1 109 ? -5.649 7.430 8.900 1.00 96.50 109 SER A CA 1
ATOM 827 C C . SER A 1 109 ? -4.170 7.605 8.565 1.00 96.50 109 SER A C 1
ATOM 829 O O . SER A 1 109 ? -3.777 7.414 7.417 1.00 96.50 109 SER A O 1
ATOM 831 N N . GLU A 1 110 ? -3.326 7.878 9.562 1.00 96.81 110 GLU A N 1
ATOM 832 C CA . GLU A 1 110 ? -1.878 7.974 9.372 1.00 96.81 110 GLU A CA 1
ATOM 833 C C . GLU A 1 110 ? -1.294 6.653 8.859 1.00 96.81 110 GLU A C 1
ATOM 835 O O . GLU A 1 110 ? -0.469 6.671 7.948 1.00 96.81 110 GLU A O 1
ATOM 840 N N . LYS A 1 111 ? -1.771 5.506 9.357 1.00 95.69 111 LYS A N 1
ATOM 841 C CA . LYS A 1 111 ? -1.340 4.183 8.873 1.00 95.69 111 LYS A CA 1
ATOM 842 C C . LYS A 1 111 ? -1.757 3.921 7.431 1.00 95.69 111 LYS A C 1
ATOM 844 O O . LYS A 1 111 ? -0.962 3.400 6.650 1.00 95.69 111 LYS A O 1
ATOM 849 N N . VAL A 1 112 ? -2.983 4.301 7.066 1.00 96.69 112 VAL A N 1
ATOM 850 C CA . VAL A 1 112 ? -3.468 4.216 5.678 1.00 96.69 112 VAL A CA 1
ATOM 851 C C . VAL A 1 112 ? -2.560 5.028 4.755 1.00 96.69 112 VAL A C 1
ATOM 853 O O . VAL A 1 112 ? -2.048 4.510 3.761 1.00 96.69 112 VAL A O 1
ATOM 856 N N . VAL A 1 113 ? -2.301 6.283 5.126 1.00 96.75 113 VAL A N 1
ATOM 857 C CA . VAL A 1 113 ? -1.450 7.197 4.358 1.00 96.75 113 VAL A CA 1
ATOM 858 C C . VAL A 1 113 ? -0.018 6.662 4.248 1.00 96.75 113 VAL A C 1
ATOM 860 O O . VAL A 1 113 ? 0.539 6.661 3.152 1.00 96.75 113 VAL A O 1
ATOM 863 N N . GLN A 1 114 ? 0.571 6.165 5.339 1.00 96.00 114 GLN A N 1
ATOM 864 C CA . GLN A 1 114 ? 1.931 5.606 5.353 1.00 96.00 114 GLN A CA 1
ATOM 865 C C . GLN A 1 114 ? 2.073 4.383 4.444 1.00 96.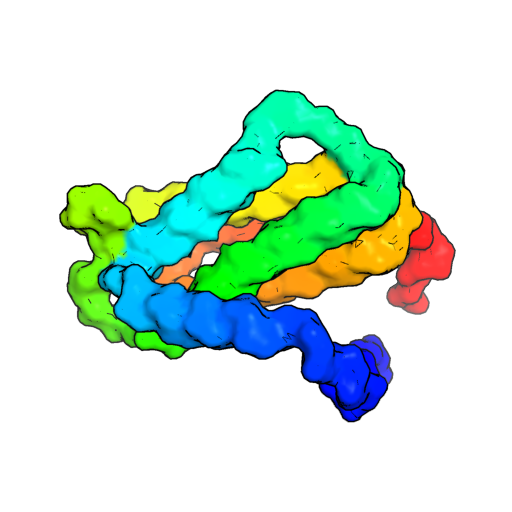00 114 GLN A C 1
ATOM 867 O O . GLN A 1 114 ? 3.053 4.276 3.698 1.00 96.00 114 GLN A O 1
ATOM 872 N N . LEU A 1 115 ? 1.095 3.472 4.467 1.00 96.56 115 LEU A N 1
ATOM 873 C CA . LEU A 1 115 ? 1.083 2.323 3.566 1.00 96.56 115 LEU A CA 1
ATOM 874 C C . LEU A 1 115 ? 1.080 2.793 2.109 1.00 96.56 115 LEU A C 1
ATOM 876 O O . LEU A 1 115 ? 1.937 2.390 1.324 1.00 96.56 115 LEU A O 1
ATOM 880 N N . TRP A 1 116 ? 0.158 3.684 1.746 1.00 96.75 116 TRP A N 1
ATOM 881 C CA . TRP A 1 116 ? 0.051 4.160 0.370 1.00 96.75 116 TRP A CA 1
ATOM 882 C C . TRP A 1 116 ? 1.270 4.970 -0.075 1.00 96.75 116 TRP A C 1
ATOM 884 O O . TRP A 1 116 ? 1.715 4.816 -1.206 1.00 96.75 116 TRP A O 1
ATOM 894 N N . GLN A 1 117 ? 1.882 5.764 0.805 1.00 95.31 117 GLN A N 1
ATOM 895 C CA . GLN A 1 117 ? 3.162 6.425 0.522 1.00 95.31 117 GLN A CA 1
ATOM 896 C C . GLN A 1 117 ? 4.283 5.417 0.241 1.00 95.31 117 GLN A C 1
ATOM 898 O O . GLN A 1 117 ? 5.085 5.627 -0.670 1.00 95.31 117 GLN A O 1
ATOM 903 N N . SER A 1 118 ? 4.328 4.309 0.983 1.00 96.19 118 SER A N 1
ATOM 904 C CA . SER A 1 118 ? 5.315 3.243 0.772 1.00 96.19 118 SER A CA 1
ATOM 905 C C . SER A 1 118 ? 5.112 2.552 -0.579 1.00 96.19 118 SER A C 1
ATOM 907 O O . SER A 1 118 ? 6.079 2.311 -1.304 1.00 96.19 118 SER A O 1
ATOM 909 N N . ILE A 1 119 ? 3.859 2.326 -0.982 1.00 96.88 119 ILE A N 1
ATOM 910 C CA . ILE A 1 119 ? 3.527 1.790 -2.309 1.00 96.88 119 ILE A CA 1
ATOM 911 C C . ILE A 1 119 ? 3.904 2.793 -3.418 1.00 96.88 119 ILE A C 1
ATOM 913 O O . ILE A 1 119 ? 4.558 2.420 -4.394 1.00 96.88 119 ILE A O 1
ATOM 917 N N . GLY A 1 120 ? 3.560 4.076 -3.271 1.00 96.44 120 GLY A N 1
ATOM 918 C CA . GLY A 1 120 ? 3.931 5.123 -4.231 1.00 96.44 120 GLY A CA 1
ATOM 919 C C . GLY A 1 120 ? 5.449 5.287 -4.383 1.00 96.44 120 GLY A C 1
ATOM 920 O O . GLY A 1 120 ? 5.956 5.497 -5.493 1.00 96.44 120 GLY A O 1
ATOM 921 N N . ARG A 1 121 ? 6.203 5.112 -3.288 1.00 96.19 121 ARG A N 1
ATOM 922 C CA . ARG A 1 121 ? 7.673 5.052 -3.306 1.00 96.19 121 ARG A CA 1
ATOM 923 C C . ARG A 1 121 ? 8.167 3.868 -4.135 1.00 96.19 121 ARG A C 1
ATOM 925 O O . ARG A 1 121 ? 9.046 4.063 -4.971 1.00 96.19 121 ARG A O 1
ATOM 932 N N . ALA A 1 122 ? 7.585 2.681 -3.960 1.00 96.50 122 ALA A N 1
ATOM 933 C CA . ALA A 1 122 ? 7.936 1.504 -4.755 1.00 96.50 122 ALA A CA 1
ATOM 934 C C . ALA A 1 122 ? 7.759 1.753 -6.258 1.00 96.50 122 ALA A C 1
ATOM 936 O O . ALA A 1 122 ? 8.696 1.548 -7.029 1.00 96.50 122 ALA A O 1
ATOM 937 N N . ALA A 1 123 ? 6.596 2.280 -6.658 1.00 96.56 123 ALA A N 1
ATOM 938 C CA . ALA A 1 123 ? 6.318 2.625 -8.052 1.00 96.56 123 ALA A CA 1
ATOM 939 C C . ALA A 1 123 ? 7.342 3.639 -8.596 1.00 96.56 123 ALA A C 1
ATOM 941 O O . ALA A 1 123 ? 7.854 3.496 -9.708 1.00 96.56 123 ALA A O 1
ATOM 942 N N . SER A 1 124 ? 7.698 4.640 -7.788 1.00 96.56 124 SER A N 1
ATOM 943 C CA . SER A 1 124 ? 8.678 5.663 -8.165 1.00 96.56 124 SER A CA 1
ATOM 944 C C . SER A 1 124 ? 10.089 5.104 -8.355 1.00 96.56 124 SER A C 1
ATOM 946 O O . SER A 1 124 ? 10.807 5.571 -9.240 1.00 96.56 124 SER A O 1
ATOM 948 N N . LEU A 1 125 ? 10.493 4.112 -7.556 1.00 97.06 125 LEU A N 1
ATOM 949 C CA . LEU A 1 125 ? 11.810 3.475 -7.660 1.00 97.06 125 LEU A CA 1
ATOM 950 C C . LEU A 1 125 ? 11.969 2.696 -8.965 1.00 97.06 125 LEU A C 1
ATOM 952 O O . LEU A 1 125 ? 13.059 2.682 -9.530 1.00 97.06 125 LEU A O 1
ATOM 956 N N . VAL A 1 126 ? 10.894 2.087 -9.465 1.00 96.31 126 VAL A N 1
ATOM 957 C CA . VAL A 1 126 ? 10.937 1.241 -10.667 1.00 96.31 126 VAL A CA 1
ATOM 958 C C . VAL A 1 126 ? 10.665 1.994 -11.972 1.00 96.31 126 VAL A C 1
ATOM 960 O O . VAL A 1 126 ? 10.746 1.395 -13.047 1.00 96.31 126 VAL A O 1
ATOM 963 N N . LYS A 1 127 ? 10.363 3.302 -11.910 1.00 94.06 127 LYS A N 1
ATOM 964 C CA . LYS A 1 127 ? 9.998 4.127 -13.080 1.00 94.06 127 LYS A CA 1
ATOM 965 C C . LYS A 1 127 ? 11.013 4.077 -14.225 1.00 94.06 127 LYS A C 1
ATOM 967 O O . LYS A 1 127 ? 10.634 4.133 -15.387 1.00 94.06 127 LYS A O 1
ATOM 972 N N . GLY A 1 128 ? 12.297 3.936 -13.894 1.00 90.56 128 GLY A N 1
ATOM 973 C CA . GLY A 1 128 ? 13.395 3.891 -14.864 1.00 90.56 128 GLY A CA 1
ATOM 974 C C . GLY A 1 128 ? 13.527 2.570 -15.628 1.00 90.56 128 GLY A C 1
ATOM 975 O O . GLY A 1 128 ? 14.353 2.494 -16.528 1.00 90.56 128 GLY A O 1
ATOM 976 N N . SER A 1 129 ? 12.741 1.542 -15.291 1.00 92.69 129 SER A N 1
ATOM 977 C CA . SER A 1 129 ? 12.824 0.228 -15.946 1.00 92.69 129 SER A CA 1
ATOM 978 C C . SER A 1 129 ? 12.291 0.203 -17.383 1.00 92.69 129 SER A C 1
ATOM 980 O O . SER A 1 129 ? 12.656 -0.692 -18.140 1.00 92.69 129 SER A O 1
ATOM 982 N N . GLY A 1 130 ? 11.410 1.142 -17.762 1.00 86.81 130 GLY A N 1
ATOM 983 C CA . GLY A 1 130 ? 10.834 1.221 -19.115 1.00 86.81 130 GLY A CA 1
ATOM 984 C C . GLY A 1 130 ? 10.083 -0.042 -19.564 1.00 86.81 130 GLY A C 1
ATOM 985 O O . GLY A 1 130 ? 9.980 -0.313 -20.757 1.00 86.81 130 GLY A O 1
ATOM 986 N N . SER A 1 131 ? 9.606 -0.859 -18.621 1.00 90.94 131 SER A N 1
ATOM 987 C CA . SER A 1 131 ? 9.020 -2.172 -18.902 1.00 90.94 131 SER A CA 1
ATOM 988 C C . SER A 1 131 ? 7.496 -2.137 -18.866 1.00 90.94 131 SER A C 1
ATOM 990 O O . SER A 1 131 ? 6.900 -1.786 -17.848 1.00 90.94 131 SER A O 1
ATOM 992 N N . GLY A 1 132 ? 6.850 -2.595 -19.943 1.00 90.50 132 GLY A N 1
ATOM 993 C CA . GLY A 1 132 ? 5.388 -2.696 -20.012 1.00 90.50 132 GLY A CA 1
ATOM 994 C C . GLY A 1 132 ? 4.783 -3.641 -18.964 1.00 90.50 132 GLY A C 1
ATOM 995 O O . GLY A 1 132 ? 3.697 -3.382 -18.444 1.00 90.50 132 GLY A O 1
ATOM 996 N N . SER A 1 133 ? 5.503 -4.699 -18.580 1.00 92.38 133 SER A N 1
ATOM 997 C CA . SER A 1 133 ? 5.075 -5.598 -17.498 1.00 92.38 133 SER A CA 1
ATOM 998 C C . SER A 1 133 ? 5.109 -4.902 -16.137 1.00 92.38 133 SER A C 1
ATOM 1000 O O . SER A 1 133 ? 4.206 -5.090 -15.323 1.00 92.38 133 SER A O 1
ATOM 1002 N N . VAL A 1 134 ? 6.121 -4.063 -15.895 1.00 94.06 134 VAL A N 1
ATOM 1003 C CA . VAL A 1 134 ? 6.213 -3.260 -14.666 1.00 94.06 134 VAL A CA 1
ATOM 1004 C C . VAL A 1 134 ? 5.110 -2.203 -14.652 1.00 94.06 134 VAL A C 1
ATOM 1006 O O . VAL A 1 134 ? 4.419 -2.069 -13.645 1.00 94.06 134 VAL A O 1
ATOM 1009 N N . ALA A 1 135 ? 4.877 -1.524 -15.778 1.00 93.31 135 ALA A N 1
ATOM 1010 C CA . ALA A 1 135 ? 3.781 -0.571 -15.933 1.00 93.31 135 ALA A CA 1
ATOM 1011 C C . ALA A 1 135 ? 2.416 -1.215 -15.634 1.00 93.31 135 ALA A C 1
ATOM 1013 O O . ALA A 1 135 ? 1.625 -0.667 -14.869 1.00 93.31 135 ALA A O 1
ATOM 1014 N N . THR A 1 136 ? 2.171 -2.423 -16.151 1.00 93.00 136 THR A N 1
ATOM 1015 C CA . THR A 1 136 ? 0.951 -3.192 -15.852 1.00 93.00 136 THR A CA 1
ATOM 1016 C C . THR A 1 136 ? 0.821 -3.458 -14.352 1.00 93.00 136 THR A C 1
ATOM 1018 O O . THR A 1 136 ? -0.249 -3.259 -13.781 1.00 93.00 136 THR A O 1
ATOM 1021 N N . MET A 1 137 ? 1.906 -3.860 -13.685 1.00 94.44 137 MET A N 1
ATOM 1022 C CA . MET A 1 137 ? 1.873 -4.120 -12.243 1.00 94.44 137 MET A CA 1
ATOM 1023 C C . MET A 1 137 ? 1.584 -2.848 -11.431 1.00 94.44 137 MET A C 1
ATOM 1025 O O . MET A 1 137 ? 0.829 -2.894 -10.460 1.00 94.44 137 MET A O 1
ATOM 1029 N N . ILE A 1 138 ? 2.124 -1.700 -11.849 1.00 95.56 138 ILE A N 1
ATOM 1030 C CA . ILE A 1 138 ? 1.824 -0.393 -11.246 1.00 95.56 138 ILE A CA 1
ATOM 1031 C C . ILE A 1 138 ? 0.340 -0.044 -11.418 1.00 95.56 138 ILE A C 1
ATOM 1033 O O . ILE A 1 138 ? -0.308 0.318 -10.438 1.00 95.56 138 ILE A O 1
ATOM 1037 N N . GLN A 1 139 ? -0.224 -0.210 -12.618 1.00 93.12 139 GLN A N 1
ATOM 1038 C CA . GLN A 1 139 ? -1.649 0.048 -12.869 1.00 93.12 139 GLN A CA 1
ATOM 1039 C C . GLN A 1 139 ? -2.558 -0.843 -12.016 1.00 93.12 139 GLN A C 1
ATOM 1041 O O . GLN A 1 139 ? -3.508 -0.357 -11.402 1.00 93.12 139 GLN A O 1
ATOM 1046 N N . VAL A 1 140 ? -2.265 -2.145 -11.950 1.00 92.50 140 VAL A N 1
ATOM 1047 C CA . VAL A 1 140 ? -3.057 -3.086 -11.146 1.00 92.50 140 VAL A CA 1
ATOM 1048 C C . VAL A 1 140 ? -2.939 -2.751 -9.654 1.00 92.50 140 VAL A C 1
ATOM 1050 O O . VAL A 1 140 ? -3.941 -2.776 -8.945 1.00 92.50 140 VAL A O 1
ATOM 1053 N N . THR A 1 141 ? -1.761 -2.339 -9.181 1.00 93.69 141 THR A N 1
ATOM 1054 C CA . THR A 1 141 ? -1.573 -1.869 -7.798 1.00 93.69 141 THR A CA 1
ATOM 1055 C C . THR A 1 141 ? -2.390 -0.603 -7.507 1.00 93.69 141 THR A C 1
ATOM 1057 O O . THR A 1 141 ? -3.035 -0.521 -6.461 1.00 93.69 141 THR A O 1
ATOM 1060 N N . ALA A 1 142 ? -2.425 0.359 -8.436 1.00 93.00 142 ALA A N 1
ATOM 1061 C CA . ALA A 1 142 ? -3.231 1.576 -8.309 1.00 93.00 142 ALA A CA 1
ATOM 1062 C C . ALA A 1 142 ? -4.733 1.266 -8.191 1.00 93.00 142 ALA A C 1
ATOM 1064 O O . ALA A 1 142 ? -5.432 1.861 -7.366 1.00 93.00 142 ALA A O 1
ATOM 1065 N N . LEU A 1 143 ? -5.224 0.305 -8.981 1.00 91.12 143 LEU A N 1
ATOM 1066 C CA . LEU A 1 143 ? -6.605 -0.169 -8.896 1.00 91.12 143 LEU A CA 1
ATOM 1067 C C . LEU A 1 143 ? -6.899 -0.780 -7.520 1.00 91.12 143 LEU A C 1
ATOM 1069 O O . LEU A 1 143 ? -7.919 -0.455 -6.915 1.00 91.12 143 LEU A O 1
ATOM 1073 N N . THR A 1 144 ? -5.997 -1.615 -7.000 1.00 90.69 144 THR A N 1
ATOM 1074 C CA . THR A 1 144 ? -6.154 -2.236 -5.678 1.00 90.69 144 THR A CA 1
ATOM 1075 C C . THR A 1 144 ? -6.182 -1.203 -4.548 1.00 90.69 144 THR A C 1
ATOM 1077 O O . THR A 1 144 ? -6.961 -1.362 -3.609 1.00 90.69 144 THR A O 1
ATOM 1080 N N . ILE A 1 145 ? -5.409 -0.111 -4.646 1.00 91.81 145 ILE A N 1
ATOM 1081 C CA . ILE A 1 145 ? -5.517 1.030 -3.715 1.00 91.81 145 ILE A CA 1
ATOM 1082 C C . ILE A 1 145 ? -6.922 1.640 -3.766 1.00 91.81 145 ILE A C 1
ATOM 1084 O O . ILE A 1 145 ? -7.502 1.904 -2.715 1.00 91.81 145 ILE A O 1
ATOM 1088 N N . GLY A 1 146 ? -7.477 1.841 -4.967 1.00 89.31 146 GLY A N 1
ATOM 1089 C CA . GLY A 1 146 ? -8.836 2.360 -5.142 1.00 89.31 146 GLY A CA 1
ATOM 1090 C C . GLY A 1 146 ? -9.891 1.473 -4.476 1.00 89.31 146 GLY A C 1
ATOM 1091 O O . GLY A 1 146 ? -10.685 1.966 -3.682 1.00 89.31 146 GLY A O 1
ATOM 1092 N N . LEU A 1 147 ? -9.830 0.160 -4.717 1.00 90.44 147 LEU A N 1
ATOM 1093 C CA . LEU A 1 147 ? -10.722 -0.812 -4.071 1.00 90.44 147 LEU A CA 1
ATOM 1094 C C . LEU A 1 147 ? -10.580 -0.789 -2.542 1.00 90.44 147 LEU A C 1
ATOM 1096 O O . LEU A 1 147 ? -11.572 -0.777 -1.823 1.00 90.44 147 LEU A O 1
ATOM 1100 N N . CYS A 1 148 ? -9.346 -0.705 -2.042 1.00 92.19 148 CYS A N 1
ATOM 1101 C CA . CYS A 1 148 ? -9.086 -0.601 -0.610 1.00 92.19 148 CYS A CA 1
ATOM 1102 C C . CYS A 1 148 ? -9.678 0.689 -0.010 1.00 92.19 148 CYS A C 1
ATOM 1104 O O . CYS A 1 148 ? -10.233 0.653 1.082 1.00 92.19 148 CYS A O 1
ATOM 1106 N N . ALA A 1 149 ? -9.618 1.826 -0.711 1.00 92.25 149 ALA A N 1
ATOM 1107 C CA . ALA A 1 149 ? -10.238 3.073 -0.252 1.00 92.25 149 ALA A CA 1
ATOM 1108 C C . ALA A 1 149 ? -11.774 2.963 -0.147 1.00 92.25 149 ALA A C 1
ATOM 1110 O O . ALA A 1 149 ? -12.370 3.451 0.823 1.00 92.25 149 ALA A O 1
ATOM 1111 N N . ASP A 1 150 ? -12.408 2.275 -1.098 1.00 91.50 150 ASP A N 1
ATOM 1112 C CA . ASP A 1 150 ? -13.842 1.968 -1.044 1.00 91.50 150 ASP A CA 1
ATOM 1113 C C . ASP A 1 150 ? -14.165 1.052 0.151 1.00 91.50 150 ASP A C 1
ATOM 1115 O O . ASP A 1 150 ? -15.125 1.295 0.890 1.00 91.50 150 ASP A O 1
ATOM 1119 N N . ASP A 1 151 ? -13.323 0.052 0.419 1.00 92.50 151 ASP A N 1
ATOM 1120 C CA . ASP A 1 151 ? -13.473 -0.819 1.584 1.00 92.50 151 ASP A CA 1
ATOM 1121 C C . ASP A 1 151 ? -13.306 -0.084 2.916 1.00 92.50 151 ASP A C 1
ATOM 1123 O O . ASP A 1 151 ? -14.077 -0.321 3.848 1.00 92.50 151 ASP A O 1
ATOM 1127 N N . ILE A 1 152 ? -12.344 0.838 3.021 1.00 93.94 152 ILE A N 1
ATOM 1128 C CA . ILE A 1 152 ? -12.179 1.691 4.208 1.00 93.94 152 ILE A CA 1
ATOM 1129 C C . ILE A 1 152 ? -13.466 2.483 4.461 1.00 93.94 152 ILE A C 1
ATOM 1131 O O . ILE A 1 152 ? -13.923 2.560 5.601 1.00 93.94 152 ILE A O 1
ATOM 1135 N N . SER A 1 153 ? -14.096 3.002 3.405 1.00 93.25 153 SER A N 1
ATOM 1136 C CA . SER A 1 153 ? -15.378 3.715 3.502 1.00 93.25 153 SER A CA 1
ATOM 1137 C C . SER A 1 153 ? -16.502 2.840 4.057 1.00 93.25 153 SER A C 1
ATOM 1139 O O . SER A 1 153 ? -17.372 3.338 4.771 1.00 93.25 153 SER A O 1
ATOM 1141 N N . ARG A 1 154 ? -16.467 1.532 3.777 1.00 92.81 154 ARG A N 1
ATOM 1142 C CA . ARG A 1 154 ? -17.430 0.548 4.287 1.00 92.81 154 ARG A CA 1
ATOM 1143 C C . ARG A 1 154 ? -17.173 0.160 5.746 1.00 92.81 154 ARG A C 1
ATOM 1145 O O . ARG A 1 154 ? -18.133 0.012 6.500 1.00 92.81 154 ARG A O 1
ATOM 1152 N N . VAL A 1 155 ? -15.918 -0.060 6.143 1.00 92.75 155 VAL A N 1
ATOM 1153 C CA . VAL A 1 155 ? -15.594 -0.633 7.469 1.00 92.75 155 VAL A CA 1
ATOM 1154 C C . VAL A 1 155 ? -15.259 0.414 8.530 1.00 92.75 155 VAL A C 1
ATOM 1156 O O . VAL A 1 155 ? -15.529 0.193 9.707 1.00 92.75 155 VAL A O 1
ATOM 1159 N N . ALA A 1 156 ? -14.702 1.556 8.132 1.00 93.44 156 ALA A N 1
ATOM 1160 C CA . ALA A 1 156 ? -14.193 2.596 9.020 1.00 93.44 156 ALA A CA 1
ATOM 1161 C C . ALA A 1 156 ? -14.524 3.989 8.458 1.00 93.44 156 ALA A C 1
ATOM 1163 O O . ALA A 1 156 ? -13.643 4.769 8.098 1.00 93.44 156 ALA A O 1
ATOM 1164 N N . GLU A 1 157 ? -15.817 4.315 8.391 1.00 93.25 157 GLU A N 1
ATOM 1165 C CA . GLU A 1 157 ? -16.319 5.559 7.787 1.00 93.25 157 GLU A CA 1
ATOM 1166 C C . GLU A 1 157 ? -15.678 6.829 8.389 1.00 93.25 157 GLU A C 1
ATOM 1168 O O . GLU A 1 157 ? -15.426 7.797 7.671 1.00 93.25 157 GLU A O 1
ATOM 1173 N N . GLY A 1 158 ? -15.382 6.821 9.695 1.00 93.69 158 GLY A N 1
ATOM 1174 C CA . GLY A 1 158 ? -14.682 7.917 10.375 1.00 93.69 158 GLY A CA 1
ATOM 1175 C C . GLY A 1 158 ? -13.285 8.171 9.804 1.00 93.69 158 GLY A C 1
ATOM 1176 O O . GLY A 1 158 ? -12.941 9.316 9.517 1.00 93.69 158 GLY A O 1
ATOM 1177 N N . VAL A 1 159 ? -12.534 7.102 9.525 1.00 95.56 159 VAL A N 1
ATOM 1178 C CA . VAL A 1 159 ? -11.214 7.152 8.877 1.00 95.56 159 VAL A CA 1
ATOM 1179 C C . VAL A 1 159 ? -11.337 7.608 7.424 1.00 95.56 159 VAL A C 1
ATOM 1181 O O . VAL A 1 159 ? -10.600 8.488 6.986 1.00 95.56 159 VAL A O 1
ATOM 1184 N N . ALA A 1 160 ? -12.294 7.050 6.678 1.00 94.06 160 ALA A N 1
ATOM 1185 C CA . ALA A 1 160 ? -12.478 7.319 5.249 1.00 94.06 160 ALA A CA 1
ATOM 1186 C C . ALA A 1 160 ? -12.769 8.793 4.926 1.00 94.06 160 ALA A C 1
ATOM 1188 O O . ALA A 1 160 ? -12.393 9.297 3.869 1.00 94.06 160 ALA A O 1
ATOM 1189 N N . LYS A 1 161 ? -13.455 9.489 5.839 1.00 94.75 161 LYS A N 1
ATOM 1190 C CA . LYS A 1 161 ? -13.829 10.903 5.688 1.00 94.75 161 LYS A CA 1
ATOM 1191 C C . LYS A 1 161 ? -12.684 11.869 5.967 1.00 94.75 161 LYS A C 1
ATOM 1193 O O . LYS A 1 161 ? -12.838 13.065 5.709 1.00 94.75 161 LYS A O 1
ATOM 1198 N N . LEU A 1 162 ? -11.570 11.395 6.524 1.00 97.00 162 LEU A N 1
ATOM 1199 C CA . LEU A 1 162 ? -10.453 12.270 6.841 1.00 97.00 162 LEU A CA 1
ATOM 1200 C C . LEU A 1 162 ? -9.771 12.745 5.544 1.00 97.00 162 LEU A C 1
ATOM 1202 O O . LEU A 1 162 ? -9.464 11.925 4.674 1.00 97.00 162 LEU A O 1
ATOM 1206 N N . PRO A 1 163 ? -9.520 14.063 5.390 1.00 95.38 163 PRO A N 1
ATOM 1207 C CA . PRO A 1 163 ? -8.994 14.624 4.143 1.00 95.38 163 PRO A CA 1
ATOM 1208 C C . PRO A 1 163 ? -7.681 13.992 3.680 1.00 95.38 163 PRO A C 1
ATOM 1210 O O . PRO A 1 163 ? -7.496 13.766 2.489 1.00 95.38 163 PRO A O 1
ATOM 1213 N N . ASN A 1 164 ? -6.795 13.650 4.617 1.00 94.44 164 ASN A N 1
ATOM 1214 C CA . ASN A 1 164 ? -5.507 13.026 4.322 1.00 94.44 164 ASN A CA 1
ATOM 1215 C C . ASN A 1 164 ? -5.650 11.652 3.644 1.00 94.44 164 ASN A C 1
ATOM 1217 O O . ASN A 1 164 ? -4.834 11.322 2.788 1.00 94.44 164 ASN A O 1
ATOM 1221 N N . VAL A 1 165 ? -6.682 10.868 3.976 1.00 94.56 165 VAL A N 1
ATOM 1222 C CA . VAL A 1 165 ? -6.964 9.588 3.307 1.00 94.56 165 VAL A CA 1
ATOM 1223 C C . VAL A 1 165 ? -7.406 9.851 1.870 1.00 94.56 165 VAL A C 1
ATOM 1225 O O . VAL A 1 165 ? -6.803 9.337 0.932 1.00 94.56 165 VAL A O 1
ATOM 1228 N N . LEU A 1 166 ? -8.398 10.719 1.666 1.00 91.62 166 LEU A N 1
ATOM 1229 C CA . LEU A 1 166 ? -8.890 11.049 0.323 1.00 91.62 166 LEU A CA 1
ATOM 1230 C C . LEU A 1 166 ? -7.775 11.600 -0.582 1.00 91.62 166 LEU A C 1
ATOM 1232 O O . LEU A 1 166 ? -7.633 11.186 -1.736 1.00 91.62 166 LEU A O 1
ATOM 1236 N N . GLU A 1 167 ? -6.949 12.498 -0.046 1.00 94.44 167 GLU A N 1
ATOM 1237 C CA . GLU A 1 167 ? -5.805 13.070 -0.755 1.00 94.44 167 GLU A CA 1
ATOM 1238 C C . GLU A 1 167 ? -4.732 12.024 -1.066 1.00 94.44 167 GLU A C 1
ATOM 1240 O O . GLU A 1 167 ? -4.190 12.025 -2.173 1.00 94.44 167 GLU A O 1
ATOM 1245 N N . ALA A 1 168 ? -4.434 11.108 -0.143 1.00 93.06 168 ALA A N 1
ATOM 1246 C CA . ALA A 1 168 ? -3.409 10.092 -0.353 1.00 93.06 168 ALA A CA 1
ATOM 1247 C C . ALA A 1 168 ? -3.806 9.060 -1.422 1.00 93.06 168 ALA A C 1
ATOM 1249 O O . ALA A 1 168 ? -2.949 8.672 -2.224 1.00 93.06 168 ALA A O 1
ATOM 1250 N N . ALA A 1 169 ? -5.080 8.655 -1.483 1.00 89.81 169 ALA A N 1
ATOM 1251 C CA . ALA A 1 169 ? -5.583 7.770 -2.538 1.00 89.81 169 ALA A CA 1
ATOM 1252 C C . ALA A 1 169 ? -5.445 8.436 -3.914 1.00 89.81 169 ALA A C 1
ATOM 1254 O O . ALA A 1 169 ? -4.849 7.869 -4.834 1.00 89.81 169 ALA A O 1
ATOM 1255 N N . LYS A 1 170 ? -5.927 9.680 -4.026 1.00 91.56 170 LYS A N 1
ATOM 1256 C CA . LYS A 1 170 ? -5.850 10.474 -5.255 1.00 91.56 170 LYS A CA 1
ATOM 1257 C C . LYS A 1 170 ? -4.402 10.707 -5.696 1.00 91.56 170 LYS A C 1
ATOM 1259 O O . LYS A 1 170 ? -4.067 10.455 -6.849 1.00 91.56 170 LYS A O 1
ATOM 1264 N N . THR A 1 171 ? -3.538 11.119 -4.771 1.00 94.06 171 THR A N 1
ATOM 1265 C CA . THR A 1 171 ? -2.114 11.373 -5.043 1.00 94.06 171 THR A CA 1
ATOM 1266 C C . THR A 1 171 ? -1.421 10.120 -5.575 1.00 94.06 171 THR A C 1
ATOM 1268 O O . THR A 1 171 ? -0.631 10.208 -6.511 1.00 94.06 171 THR A O 1
ATOM 1271 N N . ASN A 1 172 ? -1.726 8.940 -5.024 1.00 92.62 172 ASN A N 1
ATOM 1272 C CA . ASN A 1 172 ? -1.151 7.688 -5.516 1.00 92.62 172 ASN A CA 1
ATOM 1273 C C . ASN A 1 172 ? -1.659 7.312 -6.907 1.00 92.62 172 ASN A C 1
ATOM 1275 O O . ASN A 1 172 ? -0.860 6.882 -7.737 1.00 92.62 172 ASN A O 1
ATOM 1279 N N . GLN A 1 173 ? -2.949 7.502 -7.188 1.00 90.06 173 GLN A N 1
ATOM 1280 C CA . GLN A 1 173 ? -3.496 7.261 -8.525 1.00 90.06 173 GLN A CA 1
ATOM 1281 C C . GLN A 1 173 ? -2.848 8.173 -9.574 1.00 90.06 173 GLN A C 1
ATOM 1283 O O . GLN A 1 173 ? -2.408 7.688 -10.618 1.00 90.06 173 GLN A O 1
ATOM 1288 N N . GLU A 1 174 ? -2.734 9.470 -9.286 1.00 93.56 174 GLU A N 1
ATOM 1289 C CA . GLU A 1 174 ? -2.095 10.445 -10.179 1.00 93.56 174 GLU A CA 1
ATOM 1290 C C . GLU A 1 174 ? -0.609 10.123 -10.393 1.00 93.56 174 GLU A C 1
ATOM 1292 O O . GLU A 1 174 ? -0.137 10.092 -11.531 1.00 93.56 174 GLU A O 1
ATOM 1297 N N . LEU A 1 175 ? 0.118 9.804 -9.315 1.00 94.69 175 LEU A N 1
ATOM 1298 C CA . LEU A 1 175 ? 1.525 9.406 -9.369 1.00 94.69 175 LEU A CA 1
ATOM 1299 C C . LEU A 1 175 ? 1.735 8.166 -10.245 1.00 94.69 175 LEU A C 1
ATOM 1301 O O . LEU A 1 175 ? 2.595 8.166 -11.125 1.00 94.69 175 LEU A O 1
ATOM 1305 N N . MET A 1 176 ? 0.972 7.101 -9.996 1.00 94.69 176 MET A N 1
ATOM 1306 C CA . MET A 1 176 ? 1.126 5.831 -10.705 1.00 94.69 176 MET A CA 1
ATOM 1307 C C . MET A 1 176 ? 0.735 5.947 -12.176 1.00 94.69 176 MET A C 1
ATOM 1309 O O . MET A 1 176 ? 1.431 5.389 -13.021 1.00 94.69 176 MET A O 1
ATOM 1313 N N . THR A 1 177 ? -0.308 6.720 -12.485 1.00 92.50 177 THR A N 1
ATOM 1314 C CA . THR A 1 177 ? -0.691 7.031 -13.870 1.00 92.50 177 THR A CA 1
ATOM 1315 C C . THR A 1 177 ? 0.455 7.738 -14.590 1.00 92.50 177 THR A C 1
ATOM 1317 O O . THR A 1 177 ? 0.939 7.240 -15.603 1.00 92.50 177 THR A O 1
ATOM 1320 N N . GLY A 1 178 ? 0.999 8.812 -14.004 1.00 92.00 178 GLY A N 1
ATOM 1321 C CA . GLY A 1 178 ? 2.113 9.546 -14.610 1.00 92.00 178 GLY A CA 1
ATOM 1322 C C . GLY A 1 178 ? 3.386 8.708 -14.786 1.00 92.00 178 GLY A C 1
ATOM 1323 O O . GLY A 1 178 ? 4.111 8.876 -15.767 1.00 92.00 178 GLY A O 1
ATOM 1324 N N . ILE A 1 179 ? 3.663 7.772 -13.870 1.00 93.69 179 ILE A N 1
ATOM 1325 C CA . ILE A 1 179 ? 4.781 6.830 -14.022 1.00 93.69 179 ILE A CA 1
ATOM 1326 C C . ILE A 1 179 ? 4.538 5.893 -15.204 1.00 93.69 179 ILE A C 1
ATOM 1328 O O . ILE A 1 179 ? 5.442 5.706 -16.016 1.00 93.69 179 ILE A O 1
ATOM 1332 N N . VAL A 1 180 ? 3.342 5.322 -15.317 1.00 92.44 180 VAL A N 1
ATOM 1333 C CA . VAL A 1 180 ? 3.004 4.396 -16.402 1.00 92.44 180 VAL A CA 1
ATOM 1334 C C . VAL A 1 180 ? 3.093 5.088 -17.759 1.00 92.44 180 VAL A C 1
ATOM 1336 O O . VAL A 1 180 ? 3.750 4.558 -18.656 1.00 92.44 180 VAL A O 1
ATOM 1339 N N . ASP A 1 181 ? 2.551 6.298 -17.882 1.00 89.75 181 ASP A N 1
ATOM 1340 C CA . ASP A 1 181 ? 2.643 7.096 -19.109 1.00 89.75 181 ASP A CA 1
ATOM 1341 C C . ASP A 1 181 ? 4.111 7.353 -19.486 1.00 89.75 181 ASP A C 1
ATOM 1343 O O . ASP A 1 181 ? 4.508 7.229 -20.646 1.00 89.75 181 ASP A O 1
ATOM 1347 N N . SER A 1 182 ? 4.961 7.629 -18.489 1.00 88.44 182 SER A N 1
ATOM 1348 C CA . SER A 1 182 ? 6.395 7.826 -18.718 1.00 88.44 182 SER A CA 1
ATOM 1349 C C . SER A 1 182 ? 7.143 6.550 -19.129 1.00 88.44 182 SER A C 1
ATOM 1351 O O . SER A 1 182 ? 8.141 6.641 -19.842 1.00 88.44 182 SER A O 1
ATOM 1353 N N . MET A 1 183 ? 6.678 5.370 -18.700 1.00 88.31 183 MET A N 1
ATOM 1354 C CA . MET A 1 183 ? 7.285 4.079 -19.043 1.00 88.31 183 MET A CA 1
ATOM 1355 C C . MET A 1 183 ? 6.915 3.616 -20.452 1.00 88.31 183 MET A C 1
ATOM 1357 O O . MET A 1 183 ? 7.749 3.026 -21.134 1.00 88.31 183 MET A O 1
ATOM 1361 N N . LEU A 1 184 ? 5.662 3.831 -20.857 1.00 80.56 184 LEU A N 1
ATOM 1362 C CA . LEU A 1 184 ? 5.123 3.334 -22.127 1.00 80.56 184 LEU A CA 1
ATOM 1363 C C . LEU A 1 184 ? 5.392 4.290 -23.300 1.00 80.56 184 LEU A C 1
ATOM 1365 O O . LEU A 1 184 ? 5.312 3.878 -24.456 1.00 80.56 184 LEU A O 1
ATOM 1369 N N . GLY A 1 185 ? 5.767 5.538 -23.007 1.00 65.25 185 GLY A N 1
ATOM 1370 C CA . GLY A 1 185 ? 6.050 6.560 -24.006 1.00 65.25 185 GLY A CA 1
ATOM 1371 C C . GLY A 1 185 ? 4.784 7.130 -24.667 1.00 65.25 185 GLY A C 1
ATOM 1372 O O . GLY A 1 185 ? 3.682 6.610 -24.497 1.00 65.25 185 GLY A O 1
ATOM 1373 N N . PRO A 1 186 ? 4.920 8.213 -25.455 1.00 59.00 186 PRO A N 1
ATOM 1374 C CA . PRO A 1 186 ? 3.790 8.927 -26.061 1.00 59.00 186 PRO A CA 1
ATOM 1375 C C . PRO A 1 186 ? 3.036 8.129 -27.139 1.00 59.00 186 PRO A C 1
ATOM 1377 O O . PRO A 1 186 ? 1.974 8.559 -27.577 1.00 59.00 186 PRO A O 1
ATOM 1380 N N . GLU A 1 187 ? 3.555 6.977 -27.572 1.00 47.91 187 GLU A N 1
ATOM 1381 C CA . GLU A 1 187 ? 2.967 6.150 -28.638 1.00 47.91 187 GLU A CA 1
ATOM 1382 C C . GLU A 1 187 ? 1.761 5.310 -28.172 1.00 47.91 187 GLU A C 1
ATOM 1384 O O . GLU A 1 187 ? 1.062 4.731 -29.002 1.00 47.91 187 GLU A O 1
ATOM 1389 N N . PHE A 1 188 ? 1.484 5.278 -26.863 1.00 45.97 188 PHE A N 1
ATOM 1390 C CA . PHE A 1 188 ? 0.331 4.590 -26.266 1.00 45.97 188 PHE A CA 1
ATOM 1391 C C . PHE A 1 188 ? -0.736 5.536 -25.683 1.00 45.97 188 PHE A C 1
ATOM 1393 O O . PHE A 1 188 ? -1.680 5.062 -25.050 1.00 45.97 188 PHE A O 1
ATOM 1400 N N . ASN A 1 189 ? -0.641 6.850 -25.933 1.00 40.03 189 ASN A N 1
ATOM 1401 C CA . ASN A 1 189 ? -1.747 7.778 -25.679 1.00 40.03 189 ASN A CA 1
ATOM 1402 C C . ASN A 1 189 ? -2.883 7.484 -26.669 1.00 40.03 189 ASN A C 1
ATOM 1404 O O . ASN A 1 189 ? -2.866 7.935 -27.814 1.00 40.03 189 ASN A O 1
ATOM 1408 N N . LEU A 1 190 ? -3.850 6.676 -26.235 1.00 40.69 190 LEU A N 1
ATOM 1409 C CA . LEU A 1 190 ? -5.107 6.465 -26.946 1.00 40.69 190 LEU A CA 1
ATOM 1410 C C . LEU A 1 190 ? -6.039 7.648 -26.650 1.00 40.69 190 LEU A C 1
ATOM 1412 O O . LEU A 1 190 ? -6.901 7.548 -25.776 1.00 40.69 190 LEU A O 1
ATOM 1416 N N . ASP A 1 191 ? -5.817 8.755 -27.361 1.00 40.00 191 ASP A N 1
ATOM 1417 C CA . ASP A 1 191 ? -6.859 9.763 -27.614 1.00 40.00 191 ASP A CA 1
ATOM 1418 C C . ASP A 1 191 ? -7.986 9.176 -28.489 1.00 40.00 191 ASP A C 1
ATOM 1420 O O . ASP A 1 191 ? -7.680 8.420 -29.447 1.00 40.00 191 ASP A O 1
#

Organism: NCBI:txid456999

Radius of gyration: 17.39 Å; chains: 1; bounding box: 43×39×50 Å

Foldseek 3Di:
DDDDDPDPDPPPDDPPPPPPCPPVVVVLVVVLVPCQALQALLVVLLVVLCVLAPPPRAADQAQVVLLVNLVVNLVSLVSSLVSLVVAAAPPQRNQQYPVRDRDDLVRSLVSLLSSLVSSLVSLVSHLNNLDLSSLVSLQSSLVSLVSSLVSCCGHPVSNSPDVSNVVSNVVSNVSSVVSSCSSPDPVPPPD

Secondary structure (DSSP, 8-state):
---------SSS--TT--SSHHHHHHHHHHHGGG---HHHHHHHHHHHHHHHS-TTPPP---HHHHHHHHHHHHHHHHHHHHHHTT--TT-TTTTB-TTSPBPPHHHHHHHHHHHHHHHHHHHHHHGGG--HHHHHHHHHHHHHHHHHHHHHHHH-HHHHTSHHHHHHHHHHHHHHHHHHHHHH-GGG---

pLDDT: mean 80.58, std 22.18, range [28.61, 97.06]

Sequence (191 aa):
MLFSRAAFSILALSPFIGVFASTSTRIELQRRQNASSMAAVFSDAQSKIDTLIPIDTQPISDPELALTTMSQVFDYTNIVTAAMDTFNGGDENLLIDLDGKKLDDVQMSEKVVQLWQSIGRAASLVKGSGSGSVATMIQVTALTIGLCADDISRVAEGVAKLPNVLEAAKTNQELMTGIVDSMLGPEFNLD